Protein AF-A0A920F8M5-F1 (afdb_monomer_lite)

Sequence (301 aa):
MMQCHLSNVSYGPEMMAQCPEAMQGMDADMMAAMPPDAMSAMGPEMMAAMPPEAMQGMDADMMAAMPPDAMSAMGPEMMAMMPPEAMQGMDADMMAAMPPEMMSAMGPEMMAMMPPEAMQGMDADMMAAMPPEMMSAMGPEMMAMMPPEAMQGMDADMMAAMPPEMMSAMGPEMMAMMPPEAMQGMDADMMAAMPPEMMSAMGPEMMAMMPPEAMQGMDADMMAAMPPEAMQGMDADMMAMMPPEAMQGMDADMMAAMPPEAMQGMDADMMAAMPPGVAPPPGPEGMAPPADAGGWVIWTL

Radius of gyration: 27.33 Å; chains: 1; bounding box: 72×22×87 Å

Foldseek 3Di:
DPDPDPPDDDLDLVVLVPCLVVQLPAALVNLLPDDLLSQLSDALSSLLSHDLRNQLNAAQSNLLNHDLRNQLNDDLSNLLNHDLRNQLSAAQSNLLSHDLLNLLSDDLSNLLNHDLRNQLSAAQSNLLSHDLLNLLSDDLSNLLNHDLRNLLSAAQSNLLSHDLLNLLSDDLSNLLNHDLRNQLSAAQSNLLSHDLLNLLSAALSNLLNHDLRNLLSAAQSNLLSHDLRNLLSAALSNLLNHDLRNLLSDDQSNLVNHDLRNVNNDDLSNLVNHDQANAHQDHDPDDDRPPPNPRYDHDDD

Secondary structure (DSSP, 8-state):
-----TTSS---HHHHTT-HHHHTT--HHHHHTS-GGGGGG--HHHHHTS-GGGGGG--HHHHHTS-HHHHTT--HHHHHHS-GGGGGG--HHHHHHS-GGGGGG--HHHHHHS-GGGGGG--HHHHHHS-GGGGGG--HHHHHHS-GGGGGG--HHHHHHS-GGGGGG--HHHHHHS-GGGGGG--HHHHHHS-GGGGGG--HHHHHHS-GGGGGG--HHHHHHS-GGGGGG--HHHHHHS-GGGGGG--HHHHHHS-TTGGGG--HHHHHHSPTT------STT-PPPTT-TT------

Structure (mmCIF, N/CA/C/O backbone):
data_AF-A0A920F8M5-F1
#
_entry.id   AF-A0A920F8M5-F1
#
loop_
_atom_site.group_PDB
_atom_site.id
_atom_site.type_symbol
_atom_site.label_atom_id
_atom_site.label_alt_id
_atom_site.label_comp_id
_atom_site.label_asym_id
_atom_site.label_entity_id
_atom_site.label_seq_id
_atom_site.pdbx_PDB_ins_code
_atom_site.Cartn_x
_atom_site.Cartn_y
_atom_site.Cartn_z
_atom_site.occupancy
_atom_site.B_iso_or_equiv
_atom_site.auth_seq_id
_atom_site.auth_comp_id
_atom_site.auth_asym_id
_atom_site.auth_atom_id
_atom_site.pdbx_PDB_model_num
ATOM 1 N N . MET A 1 1 ? 37.104 5.366 -34.316 1.00 38.84 1 MET A N 1
ATOM 2 C CA . MET A 1 1 ? 35.764 5.900 -34.625 1.00 38.84 1 MET A CA 1
ATOM 3 C C . MET A 1 1 ? 35.158 4.999 -35.685 1.00 38.84 1 MET A C 1
ATOM 5 O O . MET A 1 1 ? 35.357 5.235 -36.871 1.00 38.84 1 MET A O 1
ATOM 9 N N . MET A 1 2 ? 34.562 3.887 -35.259 1.00 38.25 2 MET A N 1
ATOM 10 C CA . MET A 1 2 ? 33.811 3.004 -36.149 1.00 38.25 2 MET A CA 1
ATOM 11 C C . MET A 1 2 ? 32.463 3.702 -36.373 1.00 38.25 2 MET A C 1
ATOM 13 O O . MET A 1 2 ? 31.765 3.982 -35.407 1.00 38.25 2 MET A O 1
ATOM 17 N N . GLN A 1 3 ? 32.142 4.091 -37.606 1.00 42.84 3 GLN A N 1
ATOM 18 C CA . GLN A 1 3 ? 30.846 4.699 -37.919 1.00 42.84 3 GLN A CA 1
ATOM 19 C C . GLN A 1 3 ? 29.782 3.597 -37.933 1.00 42.84 3 GLN A C 1
ATOM 21 O O . GLN A 1 3 ? 29.738 2.792 -38.862 1.00 42.84 3 GLN A O 1
ATOM 26 N N . CYS A 1 4 ? 28.960 3.551 -36.884 1.00 49.72 4 CYS A N 1
ATOM 27 C CA . CYS A 1 4 ? 27.777 2.698 -36.788 1.00 49.72 4 CYS A CA 1
ATOM 28 C C . CYS A 1 4 ? 26.698 3.250 -37.746 1.00 49.72 4 CYS A C 1
ATOM 30 O O . CYS A 1 4 ? 25.966 4.177 -37.416 1.00 49.72 4 CYS A O 1
ATOM 32 N N . HIS A 1 5 ? 26.651 2.740 -38.982 1.00 46.94 5 HIS A N 1
ATOM 33 C CA . HIS A 1 5 ? 25.592 3.053 -39.948 1.00 46.94 5 HIS A CA 1
ATOM 34 C C . HIS A 1 5 ? 24.435 2.054 -39.782 1.00 46.94 5 HIS A C 1
ATOM 36 O O . HIS A 1 5 ? 24.553 0.899 -40.184 1.00 46.94 5 HIS A O 1
ATOM 42 N N . LEU A 1 6 ? 23.307 2.530 -39.246 1.00 53.03 6 LEU A N 1
ATOM 43 C CA . LEU A 1 6 ? 22.064 1.779 -38.976 1.00 53.03 6 LEU A CA 1
ATOM 44 C C . LEU A 1 6 ? 21.320 1.278 -40.232 1.00 53.03 6 LEU A C 1
ATOM 46 O O . LEU A 1 6 ? 20.277 0.648 -40.133 1.00 53.03 6 LEU A O 1
ATOM 50 N N . SER A 1 7 ? 21.813 1.562 -41.439 1.00 46.72 7 SER A N 1
ATOM 51 C CA . SER A 1 7 ? 20.973 1.496 -42.639 1.00 46.72 7 SER A CA 1
ATOM 52 C C . SER A 1 7 ? 20.915 0.145 -43.365 1.00 46.72 7 SER A C 1
ATOM 54 O O . SER A 1 7 ? 20.254 0.110 -44.402 1.00 46.72 7 SER A O 1
ATOM 56 N N . ASN A 1 8 ? 21.602 -0.942 -42.947 1.00 42.97 8 ASN A N 1
ATOM 57 C CA . ASN A 1 8 ? 21.526 -2.185 -43.753 1.00 42.97 8 ASN A CA 1
ATOM 58 C C . ASN A 1 8 ? 21.984 -3.558 -43.192 1.00 42.97 8 ASN A C 1
ATOM 60 O O . ASN A 1 8 ? 22.234 -4.447 -44.007 1.00 42.97 8 ASN A O 1
ATOM 64 N N . VAL A 1 9 ? 22.141 -3.811 -41.885 1.00 39.28 9 VAL A N 1
ATOM 65 C CA . VAL A 1 9 ? 22.600 -5.144 -41.411 1.00 39.28 9 VAL A CA 1
ATOM 66 C C . VAL A 1 9 ? 21.982 -5.516 -40.057 1.00 39.28 9 VAL A C 1
ATOM 68 O O . VAL A 1 9 ? 21.831 -4.663 -39.197 1.00 39.28 9 VAL A O 1
ATOM 71 N N . SER A 1 10 ? 21.635 -6.800 -39.916 1.00 47.06 10 SER A N 1
ATOM 72 C CA . SER A 1 10 ? 21.069 -7.507 -38.754 1.00 47.06 10 SER A CA 1
ATOM 73 C C . SER A 1 10 ? 21.287 -6.860 -37.377 1.00 47.06 10 SER A C 1
ATOM 75 O O . SER A 1 10 ? 22.424 -6.786 -36.906 1.00 47.06 10 SER A O 1
ATOM 77 N N . TYR A 1 11 ? 20.179 -6.529 -36.707 1.00 52.16 11 TYR A N 1
ATOM 78 C CA . TYR A 1 11 ? 20.072 -6.182 -35.284 1.00 52.16 11 TYR A CA 1
ATOM 79 C C . TYR A 1 11 ? 20.417 -7.387 -34.389 1.00 52.16 11 TYR A C 1
ATOM 81 O O . TYR A 1 11 ? 19.560 -7.975 -33.740 1.00 52.16 11 TYR A O 1
ATOM 89 N N . GLY A 1 12 ? 21.669 -7.838 -34.428 1.00 52.91 12 GLY A N 1
ATOM 90 C CA . GLY A 1 12 ? 22.158 -8.887 -33.539 1.00 52.91 12 GLY A CA 1
ATOM 91 C C . GLY A 1 12 ? 22.512 -8.327 -32.153 1.00 52.91 12 GLY A C 1
ATOM 92 O O . GLY A 1 12 ? 22.937 -7.170 -32.064 1.00 52.91 12 GLY A O 1
ATOM 93 N N . PRO A 1 13 ? 22.435 -9.150 -31.090 1.00 53.44 13 PRO A N 1
ATOM 94 C CA . PRO A 1 13 ? 22.753 -8.751 -29.713 1.00 53.44 13 PRO A CA 1
ATOM 95 C C . PRO A 1 13 ? 24.170 -8.170 -29.567 1.00 53.44 13 PRO A C 1
ATOM 97 O O . PRO A 1 13 ? 24.401 -7.258 -28.778 1.00 53.44 13 PRO A O 1
ATOM 100 N N . GLU A 1 14 ? 25.124 -8.639 -30.380 1.00 47.47 14 GLU A N 1
ATOM 101 C CA . GLU A 1 14 ? 26.516 -8.180 -30.333 1.00 47.47 14 GLU A CA 1
ATOM 102 C C . GLU A 1 14 ? 26.723 -6.748 -30.858 1.00 47.47 14 GLU A C 1
ATOM 104 O O . GLU A 1 14 ? 27.659 -6.092 -30.411 1.00 47.47 14 GLU A O 1
ATOM 109 N N . MET A 1 15 ? 25.891 -6.239 -31.781 1.00 55.16 15 MET A N 1
ATOM 110 C CA . MET A 1 15 ? 26.073 -4.882 -32.328 1.00 55.16 15 MET A CA 1
ATOM 111 C C . MET A 1 15 ? 25.415 -3.815 -31.443 1.00 55.16 15 MET A C 1
ATOM 113 O O . MET A 1 15 ? 25.994 -2.745 -31.259 1.00 55.16 15 MET A O 1
ATOM 117 N N . MET A 1 16 ? 24.253 -4.122 -30.853 1.00 55.91 16 MET A N 1
ATOM 118 C CA . MET A 1 16 ? 23.585 -3.236 -29.889 1.00 55.91 16 MET A CA 1
ATOM 119 C C . MET A 1 16 ? 24.455 -3.034 -28.640 1.00 55.91 16 MET A C 1
ATOM 121 O O . MET A 1 16 ? 24.675 -1.899 -28.228 1.00 55.91 16 MET A O 1
ATOM 125 N N . ALA A 1 17 ? 25.110 -4.096 -28.155 1.00 53.56 17 ALA A N 1
ATOM 126 C CA . ALA A 1 17 ? 26.068 -4.017 -27.049 1.00 53.56 17 ALA A CA 1
ATOM 127 C C . ALA A 1 17 ? 27.347 -3.205 -27.327 1.00 53.56 17 ALA A C 1
ATOM 129 O O . ALA A 1 17 ? 28.095 -2.917 -26.397 1.00 53.56 17 ALA A O 1
ATOM 130 N N . GLN A 1 18 ? 27.631 -2.838 -28.581 1.00 53.41 18 GLN A N 1
ATOM 131 C CA . GLN A 1 18 ? 28.900 -2.212 -28.974 1.00 53.41 18 GLN A CA 1
ATOM 132 C C . GLN A 1 18 ? 28.784 -0.736 -29.394 1.00 53.41 18 GLN A C 1
ATOM 134 O O . GLN A 1 18 ? 29.814 -0.134 -29.700 1.00 53.41 18 GLN A O 1
ATOM 139 N N . CYS A 1 19 ? 27.585 -0.135 -29.408 1.00 62.41 19 CYS A N 1
ATOM 140 C CA . CYS A 1 19 ? 27.388 1.247 -29.874 1.00 62.41 19 CYS A CA 1
ATOM 141 C C . CYS A 1 19 ? 26.367 2.037 -29.015 1.00 62.41 19 CYS A C 1
ATOM 143 O O . CYS A 1 19 ? 25.256 2.294 -29.479 1.00 62.41 19 CYS A O 1
ATOM 145 N N . PRO A 1 20 ? 26.732 2.513 -27.805 1.00 60.25 20 PRO A N 1
ATOM 146 C CA . PRO A 1 20 ? 25.891 3.435 -27.031 1.00 60.25 20 PRO A CA 1
ATOM 147 C C . PRO A 1 20 ? 25.612 4.750 -27.783 1.00 60.25 20 PRO A C 1
ATOM 149 O O . PRO A 1 20 ? 24.548 5.339 -27.617 1.00 60.25 20 PRO A O 1
ATOM 152 N N . GLU A 1 21 ? 26.500 5.191 -28.685 1.00 64.31 21 GLU A N 1
ATOM 153 C CA . GLU A 1 21 ? 26.223 6.352 -29.543 1.00 64.31 21 GLU A CA 1
ATOM 154 C C . GLU A 1 21 ? 25.155 6.083 -30.617 1.00 64.31 21 GLU A C 1
ATOM 156 O O . GLU A 1 21 ? 24.553 7.031 -31.116 1.00 64.31 21 GLU A O 1
ATOM 161 N N . ALA A 1 22 ? 24.899 4.820 -30.985 1.00 66.00 22 ALA A N 1
ATOM 162 C CA . ALA A 1 22 ? 23.808 4.490 -31.906 1.00 66.00 22 ALA A CA 1
ATOM 163 C C . ALA A 1 22 ? 22.436 4.610 -31.227 1.00 66.00 22 ALA A C 1
ATOM 165 O O . ALA A 1 22 ? 21.466 4.944 -31.903 1.00 66.00 22 ALA A O 1
ATOM 166 N N . MET A 1 23 ? 22.369 4.412 -29.905 1.00 75.12 23 MET A N 1
ATOM 167 C CA . MET A 1 23 ? 21.132 4.563 -29.131 1.00 75.12 23 MET A CA 1
ATOM 168 C C . MET A 1 23 ? 20.673 6.023 -29.069 1.00 75.12 23 MET A C 1
ATOM 170 O O . MET A 1 23 ? 19.481 6.283 -29.150 1.00 75.12 23 MET A O 1
ATOM 174 N N . GLN A 1 24 ? 21.604 6.984 -29.056 1.00 77.19 24 GLN A N 1
ATOM 175 C CA . GLN A 1 24 ? 21.292 8.422 -29.000 1.00 77.19 24 GLN A CA 1
ATOM 176 C C . GLN A 1 24 ? 20.529 8.952 -30.226 1.00 77.19 24 GLN A C 1
ATOM 178 O O . GLN A 1 24 ? 19.951 10.034 -30.166 1.00 77.19 24 GLN A O 1
ATOM 183 N N . GLY A 1 25 ? 20.579 8.237 -31.353 1.00 78.94 25 GLY A N 1
ATOM 184 C CA . GLY A 1 25 ? 19.882 8.599 -32.589 1.00 78.94 25 GLY A CA 1
ATOM 185 C C . GLY A 1 25 ? 18.608 7.799 -32.844 1.00 78.94 25 GLY A C 1
ATOM 186 O O . GLY A 1 25 ? 18.067 7.907 -33.941 1.00 78.94 25 GLY A O 1
ATOM 187 N N . MET A 1 26 ? 18.179 6.965 -31.892 1.00 85.44 26 MET A N 1
ATOM 188 C CA . MET A 1 26 ? 16.976 6.151 -32.029 1.00 85.44 26 MET A CA 1
ATOM 189 C C . MET A 1 26 ? 15.730 7.031 -31.922 1.00 85.44 26 MET A C 1
ATOM 191 O O . MET A 1 26 ? 15.646 7.885 -31.050 1.00 85.44 26 MET A O 1
ATOM 195 N N . ASP A 1 27 ? 14.764 6.831 -32.806 1.00 89.25 27 ASP A N 1
ATOM 196 C CA . ASP A 1 27 ? 13.460 7.491 -32.745 1.00 89.25 27 ASP A CA 1
ATOM 197 C C . ASP A 1 27 ? 12.336 6.451 -32.665 1.00 89.25 27 ASP A C 1
ATOM 199 O O . ASP A 1 27 ? 12.582 5.244 -32.749 1.00 89.25 27 ASP A O 1
ATOM 203 N N . ALA A 1 28 ? 11.104 6.925 -32.481 1.00 90.56 28 ALA A N 1
ATOM 204 C CA . ALA A 1 28 ? 9.928 6.078 -32.320 1.00 90.56 28 ALA A CA 1
ATOM 205 C C . ALA A 1 28 ? 9.699 5.127 -33.507 1.00 90.56 28 ALA A C 1
ATOM 207 O O . ALA A 1 28 ? 9.371 3.961 -33.301 1.00 90.56 28 ALA A O 1
ATOM 208 N N . ASP A 1 29 ? 9.916 5.581 -34.747 1.00 89.94 29 ASP A N 1
ATOM 209 C CA . ASP A 1 29 ? 9.728 4.740 -35.934 1.00 89.94 29 ASP A CA 1
ATOM 210 C C . ASP A 1 29 ? 10.809 3.651 -36.004 1.00 89.94 29 ASP A C 1
ATOM 212 O O . ASP A 1 29 ? 10.538 2.519 -36.411 1.00 89.94 29 ASP A O 1
ATOM 216 N N . MET A 1 30 ? 12.043 3.974 -35.595 1.00 86.38 30 MET A N 1
ATOM 217 C CA . MET A 1 30 ? 13.119 2.984 -35.502 1.00 86.38 30 MET A CA 1
ATOM 218 C C . MET A 1 30 ? 12.844 1.938 -34.425 1.00 86.38 30 MET A C 1
ATOM 220 O O . MET A 1 30 ? 13.096 0.759 -34.674 1.00 86.38 30 MET A O 1
ATOM 224 N N . MET A 1 31 ? 12.330 2.354 -33.264 1.00 89.62 31 MET A N 1
ATOM 225 C CA . MET A 1 31 ? 11.948 1.443 -32.187 1.00 89.62 31 MET A CA 1
ATOM 226 C C . MET A 1 31 ? 10.798 0.532 -32.622 1.00 89.62 31 MET A C 1
ATOM 228 O O . MET A 1 31 ? 10.952 -0.683 -32.565 1.00 89.62 31 MET A O 1
ATOM 232 N N . ALA A 1 32 ? 9.727 1.090 -33.189 1.00 89.62 32 ALA A N 1
ATOM 233 C CA . ALA A 1 32 ? 8.579 0.329 -33.689 1.00 89.62 32 ALA A CA 1
ATOM 234 C C . ALA A 1 32 ? 8.943 -0.672 -34.806 1.00 89.62 32 ALA A C 1
ATOM 236 O O . ALA A 1 32 ? 8.232 -1.648 -35.044 1.00 89.62 32 ALA A O 1
ATOM 237 N N . ALA A 1 33 ? 10.044 -0.435 -35.526 1.00 88.06 33 ALA A N 1
ATOM 238 C CA . ALA A 1 33 ? 10.541 -1.334 -36.564 1.00 88.06 33 ALA A CA 1
ATOM 239 C C . ALA A 1 33 ? 11.442 -2.468 -36.032 1.00 88.06 33 ALA A C 1
ATOM 241 O O . ALA A 1 33 ? 11.807 -3.359 -36.812 1.00 88.06 33 ALA A O 1
ATOM 242 N N . MET A 1 34 ? 11.838 -2.448 -34.753 1.00 86.12 34 MET A N 1
ATOM 243 C CA . MET A 1 34 ? 12.656 -3.508 -34.161 1.00 86.12 34 MET A CA 1
ATOM 244 C C . MET A 1 34 ? 11.833 -4.783 -33.923 1.00 86.12 34 MET A C 1
ATOM 246 O O . MET A 1 34 ? 10.662 -4.719 -33.568 1.00 86.12 34 MET A O 1
ATOM 250 N N . PRO A 1 35 ? 12.418 -5.978 -34.107 1.00 87.62 35 PRO A N 1
ATOM 251 C CA . PRO A 1 35 ? 11.772 -7.199 -33.647 1.00 87.62 35 PRO A CA 1
ATOM 252 C C . PRO A 1 35 ? 11.818 -7.265 -32.107 1.00 87.62 35 PRO A C 1
ATOM 254 O O . PRO A 1 35 ? 12.868 -6.947 -31.547 1.00 87.62 35 PRO A O 1
ATOM 257 N N . PRO A 1 36 ? 10.766 -7.753 -31.424 1.00 87.25 36 PRO A N 1
ATOM 258 C CA . PRO A 1 36 ? 10.750 -7.892 -29.963 1.00 87.25 36 PRO A CA 1
ATOM 259 C C . PRO A 1 36 ? 11.958 -8.644 -29.391 1.00 87.25 36 PRO A C 1
ATOM 261 O O . PRO A 1 36 ? 12.548 -8.212 -28.409 1.00 87.25 36 PRO A O 1
ATOM 264 N N . ASP A 1 37 ? 12.431 -9.694 -30.074 1.00 86.31 37 ASP A N 1
ATOM 265 C CA . ASP A 1 37 ? 13.628 -10.457 -29.678 1.00 86.31 37 ASP A CA 1
ATOM 266 C C . ASP A 1 37 ? 14.913 -9.605 -29.580 1.00 86.31 37 ASP A C 1
ATOM 268 O O . ASP A 1 37 ? 15.889 -10.015 -28.955 1.00 86.31 37 ASP A O 1
ATOM 272 N N . ALA A 1 38 ? 14.960 -8.425 -30.212 1.00 84.25 38 ALA A N 1
ATOM 273 C CA . ALA A 1 38 ? 16.083 -7.501 -30.065 1.00 84.25 38 ALA A CA 1
ATOM 274 C C . ALA A 1 38 ? 16.144 -6.889 -28.653 1.00 84.25 38 ALA A C 1
ATOM 276 O O . ALA A 1 38 ? 17.240 -6.589 -28.170 1.00 84.25 38 ALA A O 1
ATOM 277 N N . MET A 1 39 ? 14.996 -6.753 -27.981 1.00 87.69 39 MET A N 1
ATOM 278 C CA . MET A 1 39 ? 14.889 -6.159 -26.646 1.00 87.69 39 MET A CA 1
ATOM 279 C C . MET A 1 39 ? 15.566 -7.013 -25.579 1.00 87.69 39 MET A C 1
ATOM 281 O O . MET A 1 39 ? 16.164 -6.465 -24.658 1.00 87.69 39 MET A O 1
ATOM 285 N N . SER A 1 40 ? 15.615 -8.337 -25.758 1.00 86.50 40 SER A N 1
ATOM 286 C CA . SER A 1 40 ? 16.246 -9.250 -24.793 1.00 86.50 40 SER A CA 1
ATOM 287 C C . SER A 1 40 ? 17.757 -9.039 -24.647 1.00 86.50 40 SER A C 1
ATOM 289 O O . SER A 1 40 ? 18.388 -9.603 -23.754 1.00 86.50 40 SER A O 1
ATOM 291 N N . ALA A 1 41 ? 18.368 -8.290 -25.567 1.00 83.56 41 ALA A N 1
ATOM 292 C CA . ALA A 1 41 ? 19.784 -7.947 -25.556 1.00 83.56 41 ALA A CA 1
ATOM 293 C C . ALA A 1 41 ? 20.064 -6.531 -25.025 1.00 83.56 41 ALA A C 1
ATOM 295 O O . ALA A 1 41 ? 21.233 -6.144 -24.934 1.00 83.56 41 ALA A O 1
ATOM 296 N N . MET A 1 42 ? 19.026 -5.750 -24.708 1.00 83.50 42 MET A N 1
ATOM 297 C CA . MET A 1 42 ? 19.184 -4.398 -24.181 1.00 83.50 42 MET A CA 1
ATOM 298 C C . MET A 1 42 ? 19.599 -4.451 -22.716 1.00 83.50 42 MET A C 1
ATOM 300 O O . MET A 1 42 ? 18.874 -4.949 -21.871 1.00 83.50 42 MET A O 1
ATOM 304 N N . GLY A 1 43 ? 20.786 -3.932 -22.415 1.00 85.50 43 GLY A N 1
ATOM 305 C CA . GLY A 1 43 ? 21.250 -3.764 -21.039 1.00 85.50 43 GLY A CA 1
ATOM 306 C C . GLY A 1 43 ? 20.937 -2.367 -20.485 1.00 85.50 43 GLY A C 1
ATOM 307 O O . GLY A 1 43 ? 20.622 -1.458 -21.260 1.00 85.50 43 GLY A O 1
ATOM 308 N N . PRO A 1 44 ? 21.134 -2.151 -19.172 1.00 87.56 44 PRO A N 1
ATOM 309 C CA . PRO A 1 44 ? 20.871 -0.867 -18.520 1.00 87.56 44 PRO A CA 1
ATOM 310 C C . PRO A 1 44 ? 21.615 0.316 -19.165 1.00 87.56 44 PRO A C 1
ATOM 312 O O . PRO A 1 44 ? 21.060 1.397 -19.332 1.00 87.56 44 PRO A O 1
ATOM 315 N N . GLU A 1 45 ? 22.862 0.116 -19.606 1.00 86.25 45 GLU A N 1
ATOM 316 C CA . GLU A 1 45 ? 23.658 1.162 -20.273 1.00 86.25 45 GLU A CA 1
ATOM 317 C C . GLU A 1 45 ? 23.067 1.591 -21.627 1.00 86.25 45 GLU A C 1
ATOM 319 O O . GLU A 1 45 ? 23.187 2.753 -22.016 1.00 86.25 45 GLU A O 1
ATOM 324 N N . MET A 1 46 ? 22.429 0.664 -22.351 1.00 84.00 46 MET A N 1
ATOM 325 C CA . MET A 1 46 ? 21.765 0.958 -23.623 1.00 84.00 46 MET A CA 1
ATOM 326 C C . MET A 1 46 ? 20.445 1.687 -23.401 1.00 84.00 46 MET A C 1
ATOM 328 O O . MET A 1 46 ? 20.166 2.645 -24.119 1.00 84.00 46 MET A O 1
ATOM 332 N N . MET A 1 47 ? 19.678 1.261 -22.394 1.00 89.06 47 MET A N 1
ATOM 333 C CA . MET A 1 47 ? 18.437 1.918 -21.988 1.00 89.06 47 MET A CA 1
ATOM 334 C C . MET A 1 47 ? 18.709 3.369 -21.574 1.00 89.06 47 MET A C 1
ATOM 336 O O . MET A 1 47 ? 18.118 4.287 -22.129 1.00 89.06 47 MET A O 1
ATOM 340 N N . ALA A 1 48 ? 19.706 3.597 -20.713 1.00 86.81 48 ALA A N 1
ATOM 341 C CA . ALA A 1 48 ? 20.091 4.936 -20.261 1.00 86.81 48 ALA A CA 1
ATOM 342 C C . ALA A 1 48 ? 20.618 5.852 -21.384 1.00 86.81 48 ALA A C 1
ATOM 344 O O . ALA A 1 48 ? 20.580 7.076 -21.258 1.00 86.81 48 ALA A O 1
ATOM 345 N N . ALA A 1 49 ? 21.151 5.283 -22.471 1.00 86.62 49 ALA A N 1
ATOM 346 C CA . ALA A 1 49 ? 21.658 6.040 -23.617 1.00 86.62 49 ALA A CA 1
ATOM 347 C C . ALA A 1 49 ? 20.574 6.386 -24.657 1.00 86.62 49 ALA A C 1
ATOM 349 O O . ALA A 1 49 ? 20.863 7.120 -25.609 1.00 86.62 49 ALA A O 1
ATOM 350 N N . MET A 1 50 ? 19.362 5.848 -24.508 1.00 88.00 50 MET A N 1
ATOM 351 C CA . MET A 1 50 ? 18.256 6.035 -25.439 1.00 88.00 50 MET A CA 1
ATOM 352 C C . MET A 1 50 ? 17.536 7.374 -25.196 1.00 88.00 50 MET A C 1
ATOM 354 O O . MET A 1 50 ? 17.343 7.768 -24.045 1.00 88.00 50 MET A O 1
ATOM 358 N N . PRO A 1 51 ? 17.122 8.100 -26.248 1.00 90.44 51 PRO A N 1
ATOM 359 C CA . PRO A 1 51 ? 16.286 9.282 -26.083 1.00 90.44 51 PRO A CA 1
ATOM 360 C C . PRO A 1 51 ? 14.858 8.885 -25.657 1.00 90.44 51 PRO A C 1
ATOM 362 O O . PRO A 1 51 ? 14.316 7.918 -26.199 1.00 90.44 51 PRO A O 1
ATOM 365 N N . PRO A 1 52 ? 14.210 9.632 -24.742 1.00 91.69 52 PRO A N 1
ATOM 366 C CA . PRO A 1 52 ? 12.849 9.334 -24.288 1.00 91.69 52 PRO A CA 1
ATOM 367 C C . PRO A 1 52 ? 11.816 9.242 -25.416 1.00 91.69 52 PRO A C 1
ATOM 369 O O . PRO A 1 52 ? 10.871 8.466 -25.326 1.00 91.69 52 PRO A O 1
ATOM 372 N N . GLU A 1 53 ? 11.996 9.991 -26.506 1.00 92.19 53 GLU A N 1
ATOM 373 C CA . GLU A 1 53 ? 11.083 9.983 -27.651 1.00 92.19 53 GLU A CA 1
ATOM 374 C C . GLU A 1 53 ? 11.037 8.634 -28.380 1.00 92.19 53 GLU A C 1
ATOM 376 O O . GLU A 1 53 ? 10.035 8.339 -29.031 1.00 92.19 53 GLU A O 1
ATOM 381 N N . ALA A 1 54 ? 12.079 7.802 -28.269 1.00 91.19 54 ALA A N 1
ATOM 382 C CA . ALA A 1 54 ? 12.073 6.462 -28.850 1.00 91.19 54 ALA A CA 1
ATOM 383 C C . ALA A 1 54 ? 10.990 5.573 -28.222 1.00 91.19 54 ALA A C 1
ATOM 385 O O . ALA A 1 54 ? 10.386 4.772 -28.933 1.00 91.19 54 ALA A O 1
ATOM 386 N N . MET A 1 55 ? 10.676 5.784 -26.937 1.00 94.06 55 MET A N 1
ATOM 387 C CA . MET A 1 55 ? 9.706 4.985 -26.179 1.00 94.06 55 MET A CA 1
ATOM 388 C C . MET A 1 55 ? 8.299 5.009 -26.780 1.00 94.06 55 MET A C 1
ATOM 390 O O . MET A 1 55 ? 7.546 4.064 -26.577 1.00 94.06 55 MET A O 1
ATOM 394 N N . GLN A 1 56 ? 7.960 6.029 -27.578 1.00 94.62 56 GLN A N 1
ATOM 395 C CA . GLN A 1 56 ? 6.681 6.108 -28.296 1.00 94.62 56 GLN A CA 1
ATOM 396 C C . GLN A 1 56 ? 6.484 4.963 -29.303 1.00 94.62 56 GLN A C 1
ATOM 398 O O . GLN A 1 56 ? 5.355 4.697 -29.711 1.00 94.62 56 GLN A O 1
ATOM 403 N N . GLY A 1 57 ? 7.569 4.313 -29.734 1.00 93.12 57 GLY A N 1
ATOM 404 C CA . GLY A 1 57 ? 7.532 3.162 -30.632 1.00 93.12 57 GLY A CA 1
ATOM 405 C C . GLY A 1 57 ? 7.428 1.809 -29.931 1.00 93.12 57 GLY A C 1
ATOM 406 O O . GLY A 1 57 ? 7.437 0.794 -30.621 1.00 93.12 57 GLY A O 1
ATOM 407 N N . MET A 1 58 ? 7.388 1.777 -28.597 1.00 94.56 58 MET A N 1
ATOM 408 C CA . MET A 1 58 ? 7.401 0.535 -27.830 1.00 94.56 58 MET A CA 1
ATOM 409 C C . MET A 1 58 ? 6.014 -0.110 -27.782 1.00 94.56 58 MET A C 1
ATOM 411 O O . MET A 1 58 ? 5.010 0.569 -27.565 1.00 94.56 58 MET A O 1
ATOM 415 N N . ASP A 1 59 ? 5.965 -1.427 -27.961 1.00 94.88 59 ASP A N 1
ATOM 416 C CA . ASP A 1 59 ? 4.748 -2.230 -27.846 1.00 94.88 59 ASP A CA 1
ATOM 417 C C . ASP A 1 59 ? 4.851 -3.275 -26.720 1.00 94.88 59 ASP A C 1
ATOM 419 O O . ASP A 1 59 ? 5.870 -3.393 -26.033 1.00 94.88 59 ASP A O 1
ATOM 423 N N . ALA A 1 60 ? 3.765 -4.020 -26.509 1.00 96.00 60 ALA A N 1
ATOM 424 C CA . ALA A 1 60 ? 3.675 -5.021 -25.451 1.00 96.00 60 ALA A CA 1
ATOM 425 C C . ALA A 1 60 ? 4.662 -6.183 -25.638 1.00 96.00 60 ALA A C 1
ATOM 427 O O . ALA A 1 60 ? 5.223 -6.672 -24.661 1.00 96.00 60 ALA A O 1
ATOM 428 N N . ASP A 1 61 ? 4.911 -6.618 -26.877 1.00 95.50 61 ASP A N 1
ATOM 429 C CA . ASP A 1 61 ? 5.838 -7.722 -27.141 1.00 95.50 61 ASP A CA 1
ATOM 430 C C . ASP A 1 61 ? 7.286 -7.280 -26.869 1.00 95.50 61 ASP A C 1
ATOM 432 O O . ASP A 1 61 ? 8.085 -8.046 -26.325 1.00 95.50 61 ASP A O 1
ATOM 436 N N . MET A 1 62 ? 7.631 -6.032 -27.207 1.00 94.25 62 MET A N 1
ATOM 437 C CA . MET A 1 62 ? 8.919 -5.422 -26.871 1.00 94.25 62 MET A CA 1
ATOM 438 C C . MET A 1 62 ? 9.113 -5.279 -25.364 1.00 94.25 62 MET A C 1
ATOM 440 O O . MET A 1 62 ? 10.214 -5.546 -24.880 1.00 94.25 62 MET A O 1
ATOM 444 N N . MET A 1 63 ? 8.069 -4.875 -24.631 1.00 95.25 63 MET A N 1
ATOM 445 C CA . MET A 1 63 ? 8.109 -4.820 -23.170 1.00 95.25 63 MET A CA 1
ATOM 446 C C . MET A 1 63 ? 8.327 -6.208 -22.579 1.00 95.25 63 MET A C 1
ATOM 448 O O . MET A 1 63 ? 9.294 -6.388 -21.851 1.00 95.25 63 MET A O 1
ATOM 452 N N . ALA A 1 64 ? 7.539 -7.201 -22.993 1.00 95.19 64 ALA A N 1
ATOM 453 C CA . ALA A 1 64 ? 7.657 -8.583 -22.524 1.00 95.19 64 ALA A CA 1
ATOM 454 C C . ALA A 1 64 ? 9.032 -9.218 -22.812 1.00 95.19 64 ALA A C 1
ATOM 456 O O . ALA A 1 64 ? 9.460 -10.141 -22.121 1.00 95.19 64 ALA A O 1
ATOM 457 N N . ALA A 1 65 ? 9.729 -8.751 -23.850 1.00 93.44 65 ALA A N 1
ATOM 458 C CA . ALA A 1 65 ? 11.060 -9.225 -24.209 1.00 93.44 65 ALA A CA 1
ATOM 459 C C . ALA A 1 65 ? 12.206 -8.453 -23.525 1.00 93.44 65 ALA A C 1
ATOM 461 O O . ALA A 1 65 ? 13.363 -8.865 -23.652 1.00 93.44 65 ALA A O 1
ATOM 462 N N . MET A 1 66 ? 11.929 -7.345 -22.830 1.00 92.31 66 MET A N 1
ATOM 463 C CA . MET A 1 66 ? 12.941 -6.536 -22.149 1.00 92.31 66 MET A CA 1
ATOM 464 C C . MET A 1 66 ? 13.457 -7.248 -20.886 1.00 92.31 66 MET A C 1
ATOM 466 O O . MET A 1 66 ? 12.669 -7.780 -20.113 1.00 92.31 66 MET A O 1
ATOM 470 N N . PRO A 1 67 ? 14.773 -7.276 -20.618 1.00 92.25 67 PRO A N 1
ATOM 471 C CA . PRO A 1 67 ? 15.268 -7.835 -19.366 1.00 92.25 67 PRO A CA 1
ATOM 472 C C . PRO A 1 67 ? 14.973 -6.888 -18.185 1.00 92.25 67 PRO A C 1
ATOM 474 O O . PRO A 1 67 ? 15.157 -5.678 -18.332 1.00 92.25 67 PRO A O 1
ATOM 477 N N . PRO A 1 68 ? 14.634 -7.409 -16.989 1.00 92.44 68 PRO A N 1
ATOM 478 C CA . PRO A 1 68 ? 14.369 -6.587 -15.802 1.00 92.44 68 PRO A CA 1
ATOM 479 C C . PRO A 1 68 ? 15.498 -5.603 -15.456 1.00 92.44 68 PRO A C 1
ATOM 481 O O . PRO A 1 68 ? 15.241 -4.451 -15.129 1.00 92.44 68 PRO A O 1
ATOM 484 N N . ASP A 1 69 ? 16.764 -5.993 -15.637 1.00 90.94 69 ASP A N 1
ATOM 485 C CA . ASP A 1 69 ? 17.918 -5.108 -15.399 1.00 90.94 69 ASP A CA 1
ATOM 486 C C . ASP A 1 69 ? 17.924 -3.846 -16.291 1.00 90.94 69 ASP A C 1
ATOM 488 O O . ASP A 1 69 ? 18.573 -2.854 -15.960 1.00 90.94 69 ASP A O 1
ATOM 492 N N . ALA A 1 70 ? 17.247 -3.856 -17.445 1.00 90.69 70 ALA A N 1
ATOM 493 C CA . ALA A 1 70 ? 17.102 -2.657 -18.270 1.00 90.69 70 ALA A CA 1
ATOM 494 C C . ALA A 1 70 ? 16.071 -1.680 -17.684 1.00 90.69 70 ALA A C 1
ATOM 496 O O . ALA A 1 70 ? 16.287 -0.469 -17.766 1.00 90.69 70 ALA A O 1
ATOM 497 N N . MET A 1 71 ? 15.021 -2.192 -17.026 1.00 91.12 71 MET A N 1
ATOM 498 C CA . MET A 1 71 ? 13.991 -1.378 -16.366 1.00 91.12 71 MET A CA 1
ATOM 499 C C . MET A 1 71 ? 14.594 -0.480 -15.287 1.00 91.12 71 MET A C 1
ATOM 501 O O . MET A 1 71 ? 14.230 0.689 -15.187 1.00 91.12 71 MET A O 1
ATOM 505 N N . SER A 1 72 ? 15.600 -0.967 -14.552 1.00 90.06 72 SER A N 1
ATOM 506 C CA . SER A 1 72 ? 16.253 -0.187 -13.492 1.00 90.06 72 SER A CA 1
ATOM 507 C C . SER A 1 72 ? 17.003 1.053 -14.001 1.00 90.06 72 SER A C 1
ATOM 509 O O . SER A 1 72 ? 17.432 1.888 -13.208 1.00 90.06 72 SER A O 1
ATOM 511 N N . ALA A 1 73 ? 17.242 1.152 -15.313 1.00 90.38 73 ALA A N 1
ATOM 512 C CA . ALA A 1 73 ? 17.887 2.298 -15.951 1.00 90.38 73 ALA A CA 1
ATOM 513 C C . ALA A 1 73 ? 16.896 3.257 -16.631 1.00 90.38 73 ALA A C 1
ATOM 515 O O . ALA A 1 73 ? 17.330 4.253 -17.218 1.00 90.38 73 ALA A O 1
ATOM 516 N N . MET A 1 74 ? 15.593 2.975 -16.568 1.00 90.19 74 MET A N 1
ATOM 517 C CA . MET A 1 74 ? 14.570 3.852 -17.122 1.00 90.19 74 MET A CA 1
ATOM 518 C C . MET A 1 74 ? 14.329 5.068 -16.227 1.00 90.19 74 MET A C 1
ATOM 520 O O . MET A 1 74 ? 14.287 4.972 -15.003 1.00 90.19 74 MET A O 1
ATOM 524 N N . GLY A 1 75 ? 14.171 6.229 -16.863 1.00 89.81 75 GLY A N 1
ATOM 525 C CA . GLY A 1 75 ? 13.817 7.475 -16.186 1.00 89.81 75 GLY A CA 1
ATOM 526 C C . GLY A 1 75 ? 12.322 7.811 -16.294 1.00 89.81 75 GLY A C 1
ATOM 527 O O . GLY A 1 75 ? 11.641 7.306 -17.193 1.00 89.81 75 GLY A O 1
ATOM 528 N N . PRO A 1 76 ? 11.814 8.734 -15.457 1.00 91.00 76 PRO A N 1
ATOM 529 C CA . PRO A 1 76 ? 10.433 9.218 -15.525 1.00 91.00 76 PRO A CA 1
ATOM 530 C C . PRO A 1 76 ? 10.033 9.763 -16.906 1.00 91.00 76 PRO A C 1
ATOM 532 O O . PRO A 1 76 ? 8.912 9.536 -17.358 1.00 91.00 76 PRO A O 1
ATOM 535 N N . GLU A 1 77 ? 10.942 10.436 -17.625 1.00 91.50 77 GLU A N 1
ATOM 536 C CA . GLU A 1 77 ? 10.650 10.941 -18.973 1.00 91.50 77 GLU A CA 1
ATOM 537 C C . GLU A 1 77 ? 10.432 9.818 -19.995 1.00 91.50 77 GLU A C 1
ATOM 539 O O . GLU A 1 77 ? 9.636 9.983 -20.918 1.00 91.50 77 GLU A O 1
ATOM 544 N N . MET A 1 78 ? 11.119 8.680 -19.836 1.00 92.56 78 MET A N 1
ATOM 545 C CA . MET A 1 78 ? 10.917 7.505 -20.690 1.00 92.56 78 MET A CA 1
ATOM 546 C C . MET A 1 78 ? 9.555 6.869 -20.417 1.00 92.56 78 MET A C 1
ATOM 548 O O . MET A 1 78 ? 8.856 6.525 -21.368 1.00 92.56 78 MET A O 1
ATOM 552 N N . MET A 1 79 ? 9.154 6.772 -19.142 1.00 92.75 79 MET A N 1
ATOM 553 C CA . MET A 1 79 ? 7.830 6.263 -18.771 1.00 92.75 79 MET A CA 1
ATOM 554 C C . MET A 1 79 ? 6.720 7.121 -19.374 1.00 92.75 79 MET A C 1
ATOM 556 O O . MET A 1 79 ? 5.817 6.607 -20.023 1.00 92.75 79 MET A O 1
ATOM 560 N N . ALA A 1 80 ? 6.830 8.444 -19.230 1.00 91.75 80 ALA A N 1
ATOM 561 C CA . ALA A 1 80 ? 5.822 9.388 -19.704 1.00 91.75 80 ALA A CA 1
ATOM 562 C C . ALA A 1 80 ? 5.640 9.389 -21.235 1.00 91.75 80 ALA A C 1
ATOM 564 O O . ALA A 1 80 ? 4.594 9.807 -21.728 1.00 91.75 80 ALA A O 1
ATOM 565 N N . MET A 1 81 ? 6.656 8.959 -21.991 1.00 93.69 81 MET A N 1
ATOM 566 C CA . MET A 1 81 ? 6.607 8.864 -23.456 1.00 93.69 81 MET A CA 1
ATOM 567 C C . MET A 1 81 ? 6.130 7.499 -23.962 1.00 93.69 81 MET A C 1
ATOM 569 O O . MET A 1 81 ? 5.917 7.345 -25.165 1.00 93.69 81 MET A O 1
ATOM 573 N N . MET A 1 82 ? 5.975 6.515 -23.079 1.00 94.12 82 MET A N 1
ATOM 574 C CA . MET A 1 82 ? 5.582 5.167 -23.460 1.00 94.12 82 MET A CA 1
ATOM 575 C C . MET A 1 82 ? 4.075 5.075 -23.765 1.00 94.12 82 MET A C 1
ATOM 577 O O . MET A 1 82 ? 3.263 5.645 -23.032 1.00 94.12 82 MET A O 1
ATOM 581 N N . PRO A 1 83 ? 3.665 4.335 -24.810 1.00 94.75 83 PRO A N 1
ATOM 582 C CA . PRO A 1 83 ? 2.262 4.023 -25.047 1.00 94.75 83 PRO A CA 1
ATOM 583 C C . PRO A 1 83 ? 1.676 3.171 -23.906 1.00 94.75 83 PRO A C 1
ATOM 585 O O . PRO A 1 83 ? 2.317 2.200 -23.498 1.00 94.75 83 PRO A O 1
ATOM 588 N N . PRO A 1 84 ? 0.452 3.453 -23.421 1.00 94.44 84 PRO A N 1
ATOM 589 C CA . PRO A 1 84 ? -0.199 2.629 -22.399 1.00 94.44 84 PRO A CA 1
ATOM 590 C C . PRO A 1 84 ? -0.312 1.149 -22.781 1.00 94.44 84 PRO A C 1
ATOM 592 O O . PRO A 1 84 ? -0.244 0.282 -21.915 1.00 94.44 84 PRO A O 1
ATOM 595 N N . GLU A 1 85 ? -0.446 0.836 -24.071 1.00 95.12 85 GLU A N 1
ATOM 596 C CA . GLU A 1 85 ? -0.539 -0.536 -24.572 1.00 95.12 85 GLU A CA 1
ATOM 597 C C . GLU A 1 85 ? 0.729 -1.358 -24.319 1.00 95.12 85 GLU A C 1
ATOM 599 O O . GLU A 1 85 ? 0.631 -2.579 -24.203 1.00 95.12 85 GLU A O 1
ATOM 604 N N . ALA A 1 86 ? 1.899 -0.721 -24.197 1.00 95.44 86 ALA A N 1
ATOM 605 C CA . ALA A 1 86 ? 3.141 -1.424 -23.890 1.00 95.44 86 ALA A CA 1
ATOM 606 C C . ALA A 1 86 ? 3.078 -2.113 -22.518 1.00 95.44 86 ALA A C 1
ATOM 608 O O . ALA A 1 86 ? 3.607 -3.212 -22.371 1.00 95.44 86 ALA A O 1
ATOM 609 N N . MET A 1 87 ? 2.334 -1.538 -21.561 1.00 95.69 87 MET A N 1
ATOM 610 C CA . MET A 1 87 ? 2.183 -2.073 -20.202 1.00 95.69 87 MET A CA 1
ATOM 611 C C . MET A 1 87 ? 1.587 -3.482 -20.159 1.00 95.69 87 MET A C 1
ATOM 613 O O . MET A 1 87 ? 1.784 -4.183 -19.173 1.00 95.69 87 MET A O 1
ATOM 617 N N . GLN A 1 88 ? 0.915 -3.933 -21.225 1.00 96.06 88 GLN A N 1
ATOM 618 C CA . GLN A 1 88 ? 0.402 -5.305 -21.329 1.00 96.06 88 GLN A CA 1
ATOM 619 C C . GLN A 1 88 ? 1.515 -6.364 -21.323 1.00 96.06 88 GLN A C 1
ATOM 621 O O . GLN A 1 88 ? 1.242 -7.527 -21.033 1.00 96.06 88 GLN A O 1
ATOM 626 N N . GLY A 1 89 ? 2.750 -5.980 -21.662 1.00 95.50 89 GLY A N 1
ATOM 627 C CA . GLY A 1 89 ? 3.921 -6.854 -21.612 1.00 95.50 89 GLY A CA 1
ATOM 628 C C . GLY A 1 89 ? 4.639 -6.879 -20.264 1.00 95.50 89 GLY A C 1
ATOM 629 O O . GLY A 1 89 ? 5.629 -7.591 -20.138 1.00 95.50 89 GLY A O 1
ATOM 630 N N . MET A 1 90 ? 4.183 -6.095 -19.285 1.00 95.94 90 MET A N 1
ATOM 631 C CA . MET A 1 90 ? 4.830 -5.979 -17.983 1.00 95.94 90 MET A CA 1
ATOM 632 C C . MET A 1 90 ? 4.608 -7.240 -17.141 1.00 95.94 90 MET A C 1
ATOM 634 O O . MET A 1 90 ? 3.486 -7.738 -17.042 1.00 95.94 90 MET A O 1
ATOM 638 N N . ASP A 1 91 ? 5.661 -7.724 -16.485 1.00 95.62 91 ASP A N 1
ATOM 639 C CA . ASP A 1 91 ? 5.585 -8.819 -15.520 1.00 95.62 91 ASP A CA 1
ATOM 640 C C . ASP A 1 91 ? 6.089 -8.405 -14.126 1.00 95.62 91 ASP A C 1
ATOM 642 O O . ASP A 1 91 ? 6.486 -7.261 -13.889 1.00 95.62 91 ASP A O 1
ATOM 646 N N . ALA A 1 92 ? 6.029 -9.344 -13.180 1.00 96.69 92 ALA A N 1
ATOM 647 C CA . ALA A 1 92 ? 6.410 -9.104 -11.792 1.00 96.69 92 ALA A CA 1
ATOM 648 C C . ALA A 1 92 ? 7.906 -8.801 -11.621 1.00 96.69 92 ALA A C 1
ATOM 650 O O . ALA A 1 92 ? 8.268 -7.974 -10.787 1.00 96.69 92 ALA A O 1
ATOM 651 N N . ASP A 1 93 ? 8.781 -9.435 -12.406 1.00 95.94 93 ASP A N 1
ATOM 652 C CA . ASP A 1 93 ? 10.226 -9.215 -12.302 1.00 95.94 93 ASP A CA 1
ATOM 653 C C . ASP A 1 93 ? 10.593 -7.828 -12.850 1.00 95.94 93 ASP A C 1
ATOM 655 O O . ASP A 1 93 ? 11.430 -7.130 -12.275 1.00 95.94 93 ASP A O 1
ATOM 659 N N . MET A 1 94 ? 9.934 -7.391 -13.928 1.00 95.19 94 MET A N 1
ATOM 660 C CA . MET A 1 94 ? 10.069 -6.031 -14.451 1.00 95.19 94 MET A CA 1
ATOM 661 C C . MET A 1 94 ? 9.550 -4.990 -13.464 1.00 95.19 94 MET A C 1
ATOM 663 O O . MET A 1 94 ? 10.180 -3.944 -13.314 1.00 95.19 94 MET A O 1
ATOM 667 N N . MET A 1 95 ? 8.427 -5.266 -12.788 1.00 95.88 95 MET A N 1
ATOM 668 C CA . MET A 1 95 ? 7.876 -4.354 -11.785 1.00 95.88 95 MET A CA 1
ATOM 669 C C . MET A 1 95 ? 8.828 -4.235 -10.600 1.00 95.88 95 MET A C 1
ATOM 671 O O . MET A 1 95 ? 9.190 -3.122 -10.246 1.00 95.88 95 MET A O 1
ATOM 675 N N . ALA A 1 96 ? 9.351 -5.353 -10.094 1.00 95.94 96 ALA A N 1
ATOM 676 C CA . ALA A 1 96 ? 10.331 -5.365 -9.008 1.00 95.94 96 ALA A CA 1
ATOM 677 C C . ALA A 1 96 ? 11.655 -4.656 -9.357 1.00 95.94 96 ALA A C 1
ATOM 679 O O . ALA A 1 96 ? 12.366 -4.186 -8.470 1.00 95.94 96 ALA A O 1
ATOM 680 N N . ALA A 1 97 ? 12.020 -4.596 -10.641 1.00 94.81 97 ALA A N 1
ATOM 681 C CA . ALA A 1 97 ? 13.221 -3.907 -11.109 1.00 94.81 97 ALA A CA 1
ATOM 682 C C . ALA A 1 97 ? 12.994 -2.421 -11.448 1.00 94.81 97 ALA A C 1
ATOM 684 O O . ALA A 1 97 ? 13.962 -1.707 -11.736 1.00 94.81 97 ALA A O 1
ATOM 685 N N . MET A 1 98 ? 11.744 -1.949 -11.437 1.00 94.00 98 MET A N 1
ATOM 686 C CA . MET A 1 98 ? 11.392 -0.568 -11.752 1.00 94.00 98 MET A CA 1
ATOM 687 C C . MET A 1 98 ? 11.846 0.385 -10.629 1.00 94.00 98 MET A C 1
ATOM 689 O O . MET A 1 98 ? 11.621 0.111 -9.454 1.00 94.00 98 MET A O 1
ATOM 693 N N . PRO A 1 99 ? 12.461 1.537 -10.940 1.00 93.12 99 PRO A N 1
ATOM 694 C CA . PRO A 1 99 ? 12.731 2.551 -9.924 1.00 93.12 99 PRO A CA 1
ATOM 695 C C . PRO A 1 99 ? 11.417 3.138 -9.372 1.00 93.12 99 PRO A C 1
ATOM 697 O O . PRO A 1 99 ? 10.562 3.523 -10.177 1.00 93.12 99 PRO A O 1
ATOM 700 N N . PRO A 1 100 ? 11.247 3.290 -8.044 1.00 93.06 100 PRO A N 1
ATOM 701 C CA . PRO A 1 100 ? 10.022 3.839 -7.453 1.00 93.06 100 PRO A CA 1
ATOM 702 C C . PRO A 1 100 ? 9.610 5.199 -8.024 1.00 93.06 100 PRO A C 1
ATOM 704 O O . PRO A 1 100 ? 8.427 5.467 -8.217 1.00 93.06 100 PRO A O 1
ATOM 707 N N . GLU A 1 101 ? 10.570 6.056 -8.384 1.00 91.38 101 GLU A N 1
ATOM 708 C CA . GLU A 1 101 ? 10.295 7.379 -8.953 1.00 91.38 101 GLU A CA 1
ATOM 709 C C . GLU A 1 101 ? 9.510 7.312 -10.273 1.00 91.38 101 GLU A C 1
ATOM 711 O O . GLU A 1 101 ? 8.839 8.279 -10.645 1.00 91.38 101 GLU A O 1
ATOM 716 N N . MET A 1 102 ? 9.563 6.177 -10.975 1.00 91.88 102 MET A N 1
ATOM 717 C CA . MET A 1 102 ? 8.833 5.944 -12.217 1.00 91.88 102 MET A CA 1
ATOM 718 C C . MET A 1 102 ? 7.321 5.841 -11.994 1.00 91.88 102 MET A C 1
ATOM 720 O O . MET A 1 102 ? 6.564 6.277 -12.862 1.00 91.88 102 MET A O 1
ATOM 724 N N . MET A 1 103 ? 6.882 5.377 -10.817 1.00 92.31 103 MET A N 1
ATOM 725 C CA . MET A 1 103 ? 5.461 5.281 -10.456 1.00 92.31 103 MET A CA 1
ATOM 726 C C . MET A 1 103 ? 4.765 6.641 -10.540 1.00 92.31 103 MET A C 1
ATOM 728 O O . MET A 1 103 ? 3.645 6.741 -11.036 1.00 92.31 103 MET A O 1
ATOM 732 N N . SER A 1 104 ? 5.468 7.713 -10.163 1.00 90.31 104 SER A N 1
ATOM 733 C CA . SER A 1 104 ? 4.949 9.085 -10.237 1.00 90.31 104 SER A CA 1
ATOM 734 C C . SER A 1 104 ? 4.698 9.586 -11.667 1.00 90.31 104 SER A C 1
ATOM 736 O O . SER A 1 104 ? 3.935 10.531 -11.871 1.00 90.31 104 SER A O 1
ATOM 738 N N . ALA A 1 105 ? 5.340 8.965 -12.661 1.00 90.56 105 ALA A N 1
ATOM 739 C CA . ALA A 1 105 ? 5.183 9.288 -14.076 1.00 90.56 105 ALA A CA 1
ATOM 740 C C . ALA A 1 105 ? 4.145 8.405 -14.783 1.00 90.56 105 ALA A C 1
ATOM 742 O O . ALA A 1 105 ? 3.818 8.670 -15.943 1.00 90.56 105 ALA A O 1
ATOM 743 N N . MET A 1 106 ? 3.624 7.373 -14.113 1.00 90.88 106 MET A N 1
ATOM 744 C CA . MET A 1 106 ? 2.598 6.511 -14.678 1.00 90.88 106 MET A CA 1
ATOM 745 C C . MET A 1 106 ? 1.215 7.160 -14.583 1.00 90.88 106 MET A C 1
ATOM 747 O O . MET A 1 106 ? 0.812 7.691 -13.550 1.00 90.88 10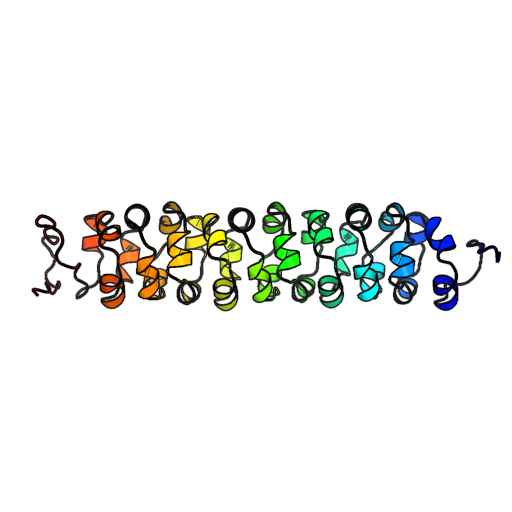6 MET A O 1
ATOM 751 N N . GLY A 1 107 ? 0.462 7.097 -15.680 1.00 89.81 107 GLY A N 1
ATOM 752 C CA . GLY A 1 107 ? -0.926 7.556 -15.719 1.00 89.81 107 GLY A CA 1
ATOM 753 C C . GLY A 1 107 ? -1.938 6.446 -15.390 1.00 89.81 107 GLY A C 1
ATOM 754 O O . GLY A 1 107 ? -1.617 5.263 -15.515 1.00 89.81 107 GLY A O 1
ATOM 755 N N . PRO A 1 108 ? -3.203 6.798 -15.082 1.00 90.00 108 PRO A N 1
ATOM 756 C CA . PRO A 1 108 ? -4.286 5.827 -14.875 1.00 90.00 108 PRO A CA 1
ATOM 757 C C . PRO A 1 108 ? -4.489 4.856 -16.051 1.00 90.00 108 PRO A C 1
ATOM 759 O O . PRO A 1 108 ? -4.810 3.689 -15.852 1.00 90.00 108 PRO A O 1
ATOM 762 N N . GLU A 1 109 ? -4.271 5.320 -17.286 1.00 91.12 109 GLU A N 1
ATOM 763 C CA . GLU A 1 109 ? -4.390 4.497 -18.499 1.00 91.12 109 GLU A CA 1
ATOM 764 C C . GLU A 1 109 ? -3.317 3.400 -18.567 1.00 91.12 109 GLU A C 1
ATOM 766 O O . GLU A 1 109 ? -3.611 2.286 -18.993 1.00 91.12 109 GLU A O 1
ATOM 771 N N . MET A 1 110 ? -2.092 3.694 -18.113 1.00 93.25 110 MET A N 1
ATOM 772 C CA . MET A 1 110 ? -1.007 2.709 -18.021 1.00 93.25 110 MET A CA 1
ATOM 773 C C . MET A 1 110 ? -1.317 1.662 -16.954 1.00 93.25 110 MET A C 1
ATOM 775 O O . MET A 1 110 ? -1.146 0.471 -17.206 1.00 93.25 110 MET A O 1
ATOM 779 N N . MET A 1 111 ? -1.831 2.095 -15.796 1.00 92.44 111 MET A N 1
ATOM 780 C CA . MET A 1 111 ? -2.236 1.179 -14.728 1.00 92.44 111 MET A CA 1
ATOM 781 C C . MET A 1 111 ? -3.333 0.221 -15.203 1.00 92.44 111 MET A C 1
ATOM 783 O O . MET A 1 111 ? -3.221 -0.985 -15.019 1.00 92.44 111 MET A O 1
ATOM 787 N N . ALA A 1 112 ? -4.350 0.738 -15.897 1.00 91.25 112 ALA A N 1
ATOM 788 C CA . ALA A 1 112 ? -5.463 -0.062 -16.406 1.00 91.25 112 ALA A CA 1
ATOM 789 C C . ALA A 1 112 ? -5.058 -1.094 -17.478 1.00 91.25 112 ALA A C 1
ATOM 791 O O . ALA A 1 112 ? -5.771 -2.077 -17.679 1.00 91.25 112 ALA A O 1
ATOM 792 N N . MET A 1 113 ? -3.945 -0.871 -18.187 1.00 94.00 113 MET A N 1
ATOM 793 C CA . MET A 1 113 ? -3.414 -1.796 -19.197 1.00 94.00 113 MET A CA 1
ATOM 794 C C . MET A 1 113 ? -2.455 -2.842 -18.620 1.00 94.00 113 MET A C 1
ATOM 796 O O . MET A 1 113 ? -2.095 -3.784 -19.327 1.00 94.00 113 MET A O 1
ATOM 800 N N . MET A 1 114 ? -2.037 -2.692 -17.363 1.00 94.62 114 MET A N 1
ATOM 801 C CA . MET A 1 114 ? -1.085 -3.594 -16.733 1.00 94.62 114 MET A CA 1
ATOM 802 C C . MET A 1 114 ? -1.727 -4.948 -16.375 1.00 94.62 114 MET A C 1
ATOM 804 O O . MET A 1 114 ? -2.846 -4.982 -15.853 1.00 94.62 114 MET A O 1
ATOM 808 N N . PRO A 1 115 ? -1.032 -6.077 -16.597 1.00 95.19 115 PRO A N 1
ATOM 809 C CA . PRO A 1 115 ? -1.467 -7.376 -16.103 1.00 95.19 115 PRO A CA 1
ATOM 810 C C . PRO A 1 115 ? -1.510 -7.405 -14.566 1.00 95.19 115 PRO A C 1
ATOM 812 O O . PRO A 1 115 ? -0.552 -6.959 -13.930 1.00 95.19 115 PRO A O 1
ATOM 815 N N . PRO A 1 116 ? -2.555 -7.974 -13.936 1.00 94.69 116 PRO A N 1
ATOM 816 C CA . PRO A 1 116 ? -2.615 -8.109 -12.480 1.00 94.69 116 PRO A CA 1
ATOM 817 C C . PRO A 1 116 ? -1.410 -8.841 -11.879 1.00 94.69 116 PRO A C 1
ATOM 819 O O . PRO A 1 116 ? -0.998 -8.540 -10.764 1.00 94.69 116 PRO A O 1
ATOM 822 N N . GLU A 1 117 ? -0.814 -9.784 -12.612 1.00 95.62 117 GLU A N 1
ATOM 823 C CA . GLU A 1 117 ? 0.359 -10.539 -12.175 1.00 95.62 117 GLU A CA 1
ATOM 824 C C . GLU A 1 117 ? 1.599 -9.660 -11.969 1.00 95.62 117 GLU A C 1
ATOM 826 O O . GLU A 1 117 ? 2.435 -10.005 -11.136 1.00 95.62 117 GLU A O 1
ATOM 831 N N . ALA A 1 118 ? 1.709 -8.524 -12.668 1.00 96.25 118 ALA A N 1
ATOM 832 C CA . ALA A 1 118 ? 2.823 -7.595 -12.487 1.00 96.25 118 ALA A CA 1
ATOM 833 C C . ALA A 1 118 ? 2.864 -7.027 -11.060 1.00 96.25 118 ALA A C 1
ATOM 835 O O . ALA A 1 118 ? 3.947 -6.838 -10.511 1.00 96.25 118 ALA A O 1
ATOM 836 N N . MET A 1 119 ? 1.700 -6.880 -10.412 1.00 95.94 119 MET A N 1
ATOM 837 C CA . MET A 1 119 ? 1.585 -6.356 -9.046 1.00 95.94 119 MET A CA 1
ATOM 838 C C . MET A 1 119 ? 2.336 -7.188 -8.005 1.00 95.94 119 MET A C 1
ATOM 840 O O . MET A 1 119 ? 2.638 -6.667 -6.937 1.00 95.94 119 MET A O 1
ATOM 844 N N . GLN A 1 120 ? 2.689 -8.445 -8.303 1.00 96.38 120 GLN A N 1
ATOM 845 C CA . GLN A 1 120 ? 3.517 -9.276 -7.419 1.00 96.38 120 GLN A CA 1
ATOM 846 C C . GLN A 1 120 ? 4.928 -8.706 -7.210 1.00 96.38 120 GLN A C 1
ATOM 848 O O . GLN A 1 120 ? 5.580 -9.055 -6.228 1.00 96.38 120 GLN A O 1
ATOM 853 N N . GLY A 1 121 ? 5.405 -7.857 -8.125 1.00 96.19 121 GLY A N 1
ATOM 854 C CA . GLY A 1 121 ? 6.686 -7.161 -8.010 1.00 96.19 121 GLY A CA 1
ATOM 855 C C . GLY A 1 121 ? 6.625 -5.845 -7.237 1.00 96.19 121 GLY A C 1
ATOM 856 O O . GLY A 1 121 ? 7.661 -5.215 -7.063 1.00 96.19 121 GLY A O 1
ATOM 857 N N . MET A 1 122 ? 5.437 -5.411 -6.811 1.00 96.56 122 MET A N 1
ATOM 858 C CA . MET A 1 122 ? 5.244 -4.129 -6.142 1.00 96.56 122 MET A CA 1
ATOM 859 C C . MET A 1 122 ? 5.835 -4.149 -4.728 1.00 96.56 122 MET A C 1
ATOM 861 O O . MET A 1 122 ? 5.592 -5.084 -3.961 1.00 96.56 122 MET A O 1
ATOM 865 N N . ASP A 1 123 ? 6.557 -3.095 -4.357 1.00 96.00 123 ASP A N 1
ATOM 866 C CA . ASP A 1 123 ? 7.080 -2.903 -3.005 1.00 96.00 123 ASP A CA 1
ATOM 867 C C . ASP A 1 123 ? 6.536 -1.630 -2.332 1.00 96.00 123 ASP A C 1
ATOM 869 O O . ASP A 1 123 ? 5.727 -0.885 -2.892 1.00 96.00 123 ASP A O 1
ATOM 873 N N . ALA A 1 124 ? 6.952 -1.408 -1.084 1.00 96.88 124 ALA A N 1
ATOM 874 C CA . ALA A 1 124 ? 6.494 -0.282 -0.278 1.00 96.88 124 ALA A CA 1
ATOM 875 C C . ALA A 1 124 ? 6.964 1.077 -0.817 1.00 96.88 124 ALA A C 1
ATOM 877 O O . ALA A 1 124 ? 6.229 2.058 -0.717 1.00 96.88 124 ALA A O 1
ATOM 878 N N . ASP A 1 125 ? 8.165 1.153 -1.396 1.00 96.44 125 ASP A N 1
ATOM 879 C CA . ASP A 1 125 ? 8.701 2.408 -1.924 1.00 96.44 125 ASP A CA 1
ATOM 880 C C . ASP A 1 125 ? 7.971 2.790 -3.222 1.00 96.44 125 ASP A C 1
ATOM 882 O O . ASP A 1 125 ? 7.634 3.958 -3.424 1.00 96.44 125 ASP A O 1
ATOM 886 N N . MET A 1 126 ? 7.658 1.808 -4.075 1.00 95.88 126 MET A N 1
ATOM 887 C CA . MET A 1 126 ? 6.814 1.998 -5.257 1.00 95.88 126 MET A CA 1
ATOM 888 C C . MET A 1 126 ? 5.402 2.432 -4.871 1.00 95.88 126 MET A C 1
ATOM 890 O O . MET A 1 126 ? 4.847 3.326 -5.509 1.00 95.88 126 MET A O 1
ATOM 894 N N . MET A 1 127 ? 4.826 1.827 -3.826 1.00 96.12 127 MET A N 1
ATOM 895 C CA . MET A 1 127 ? 3.494 2.191 -3.344 1.00 96.12 127 MET A CA 1
ATOM 896 C C . MET A 1 127 ? 3.494 3.630 -2.833 1.00 96.12 127 MET A C 1
ATOM 898 O O . MET A 1 127 ? 2.665 4.410 -3.278 1.00 96.12 127 MET A O 1
ATOM 902 N N . ALA A 1 128 ? 4.487 4.020 -2.032 1.00 96.06 128 ALA A N 1
ATOM 903 C CA . ALA A 1 128 ? 4.633 5.391 -1.539 1.00 96.06 128 ALA A CA 1
ATOM 904 C C . ALA A 1 128 ? 4.886 6.429 -2.651 1.00 96.06 128 ALA A C 1
ATOM 906 O O . ALA A 1 128 ? 4.590 7.612 -2.480 1.00 96.06 128 ALA A O 1
ATOM 907 N N . ALA A 1 129 ? 5.458 6.015 -3.784 1.00 95.00 129 ALA A N 1
ATOM 908 C CA . ALA A 1 129 ? 5.698 6.881 -4.936 1.00 95.00 129 ALA A CA 1
ATOM 909 C C . ALA A 1 129 ? 4.509 6.954 -5.915 1.00 95.00 129 ALA A C 1
ATOM 911 O O . ALA A 1 129 ? 4.538 7.765 -6.850 1.00 95.00 129 ALA A O 1
ATOM 912 N N . MET A 1 130 ? 3.481 6.121 -5.730 1.00 94.12 130 MET A N 1
ATOM 913 C CA . MET A 1 130 ? 2.297 6.080 -6.582 1.00 94.12 130 MET A CA 1
ATOM 914 C C . MET A 1 130 ? 1.409 7.315 -6.346 1.00 94.12 130 MET A C 1
ATOM 916 O O . MET A 1 130 ? 1.106 7.647 -5.204 1.00 94.12 130 MET A O 1
ATOM 920 N N . PRO A 1 131 ? 0.935 8.005 -7.396 1.00 92.69 131 PRO A N 1
ATOM 921 C CA . PRO A 1 131 ? -0.058 9.063 -7.233 1.00 92.69 131 PRO A CA 1
ATOM 922 C C . PRO A 1 131 ? -1.396 8.499 -6.716 1.00 92.69 131 PRO A C 1
ATOM 924 O O . PRO A 1 131 ? -1.866 7.502 -7.273 1.00 92.69 131 PRO A O 1
ATOM 927 N N . PRO A 1 132 ? -2.070 9.137 -5.738 1.00 92.50 132 PRO A N 1
ATOM 928 C CA . PRO A 1 132 ? -3.348 8.655 -5.205 1.00 92.50 132 PRO A CA 1
ATOM 929 C C . PRO A 1 132 ? -4.419 8.410 -6.272 1.00 92.50 132 PRO A C 1
ATOM 931 O O . PRO A 1 132 ? -5.195 7.462 -6.178 1.00 92.50 132 PRO A O 1
ATOM 934 N N . GLU A 1 133 ? -4.445 9.206 -7.343 1.00 90.12 133 GLU A N 1
ATOM 935 C CA . GLU A 1 133 ? -5.414 9.051 -8.430 1.00 90.12 133 GLU A CA 1
ATOM 936 C C . GLU A 1 133 ? -5.304 7.692 -9.141 1.00 90.12 133 GLU A C 1
ATOM 938 O O . GLU A 1 133 ? -6.285 7.226 -9.728 1.00 90.12 133 GLU A O 1
ATOM 943 N N . MET A 1 134 ? -4.140 7.038 -9.075 1.00 91.25 134 MET A N 1
ATOM 944 C CA . MET A 1 134 ? -3.924 5.711 -9.648 1.00 91.25 134 MET A CA 1
ATOM 945 C C . MET A 1 134 ? -4.694 4.620 -8.896 1.00 91.25 134 MET A C 1
ATOM 947 O O . MET A 1 134 ? -5.134 3.666 -9.538 1.00 91.25 134 MET A O 1
ATOM 951 N N . MET A 1 135 ? -4.965 4.793 -7.597 1.00 91.44 135 MET A N 1
ATOM 952 C CA . MET A 1 135 ? -5.747 3.833 -6.803 1.00 91.44 135 MET A CA 1
ATOM 953 C C . MET A 1 135 ? -7.141 3.605 -7.395 1.00 91.44 135 MET A C 1
ATOM 955 O O . MET A 1 135 ? -7.631 2.480 -7.430 1.00 91.44 135 MET A O 1
ATOM 959 N N . SER A 1 136 ? -7.746 4.652 -7.965 1.00 88.69 136 SER A N 1
ATOM 960 C CA . SER A 1 136 ? -9.054 4.564 -8.628 1.00 88.69 136 SER A CA 1
ATOM 961 C C . SER A 1 136 ? -9.048 3.745 -9.928 1.00 88.69 136 SER A C 1
ATOM 963 O O . SER A 1 136 ? -10.102 3.302 -10.386 1.00 88.69 136 SER A O 1
ATOM 965 N N . ALA A 1 137 ? -7.873 3.553 -10.534 1.00 89.19 137 ALA A N 1
ATOM 966 C CA . ALA A 1 137 ? -7.686 2.764 -11.749 1.00 89.19 137 ALA A CA 1
ATOM 967 C C . ALA A 1 137 ? -7.313 1.302 -11.462 1.00 89.19 137 ALA A C 1
ATOM 969 O O . ALA A 1 137 ? -7.312 0.487 -12.387 1.00 89.19 137 ALA A O 1
ATOM 970 N N . MET A 1 138 ? -7.005 0.962 -10.208 1.00 90.25 138 MET A N 1
ATOM 971 C CA . MET A 1 138 ? -6.673 -0.401 -9.821 1.00 90.25 138 MET A CA 1
ATOM 972 C C . MET A 1 138 ? -7.935 -1.253 -9.656 1.00 90.25 138 MET A C 1
ATOM 974 O O . MET A 1 138 ? -8.910 -0.854 -9.022 1.00 90.25 138 MET A O 1
ATOM 978 N N . GLY A 1 139 ? -7.910 -2.459 -10.225 1.00 89.12 139 GLY A N 1
ATOM 979 C CA . GLY A 1 139 ? -8.969 -3.451 -10.038 1.00 89.12 139 GLY A CA 1
ATOM 980 C C . GLY A 1 139 ? -8.764 -4.312 -8.782 1.00 89.12 139 GLY A C 1
ATOM 981 O O . GLY A 1 139 ? -7.641 -4.414 -8.279 1.00 89.12 139 GLY A O 1
ATOM 982 N N . PRO A 1 140 ? -9.810 -5.006 -8.296 1.00 89.94 140 PRO A N 1
ATOM 983 C CA . PRO A 1 140 ? -9.690 -5.924 -7.162 1.00 89.94 140 PRO A CA 1
ATOM 984 C C . PRO A 1 140 ? -8.707 -7.075 -7.436 1.00 89.94 140 PRO A C 1
ATOM 986 O O . PRO A 1 140 ? -8.027 -7.532 -6.520 1.00 89.94 140 PRO A O 1
ATOM 989 N N . GLU A 1 141 ? -8.560 -7.518 -8.690 1.00 91.19 141 GLU A N 1
ATOM 990 C CA . GLU A 1 141 ? -7.570 -8.533 -9.068 1.00 91.19 141 GLU A CA 1
ATOM 991 C C . GLU A 1 141 ? -6.125 -8.044 -8.897 1.00 91.19 141 GLU A C 1
ATOM 993 O O . GLU A 1 141 ? -5.266 -8.829 -8.501 1.00 91.19 141 GLU A O 1
ATOM 998 N N . MET A 1 142 ? -5.856 -6.761 -9.165 1.00 93.31 142 MET A N 1
ATOM 999 C CA . MET A 1 142 ? -4.537 -6.156 -8.940 1.00 93.31 142 MET A CA 1
ATOM 1000 C C . MET A 1 142 ? -4.230 -6.075 -7.447 1.00 93.31 142 MET A C 1
ATOM 1002 O O . MET A 1 142 ? -3.129 -6.431 -7.033 1.00 93.31 142 MET A O 1
ATOM 1006 N N . MET A 1 143 ? -5.216 -5.675 -6.636 1.00 92.38 143 MET A N 1
ATOM 1007 C CA . MET A 1 143 ? -5.061 -5.627 -5.182 1.00 92.38 143 MET A CA 1
ATOM 1008 C C . MET A 1 143 ? -4.755 -7.013 -4.609 1.00 92.38 143 MET A C 1
ATOM 1010 O O . MET A 1 143 ? -3.820 -7.166 -3.832 1.00 92.38 143 MET A O 1
ATOM 1014 N N . ALA A 1 144 ? -5.483 -8.040 -5.053 1.00 91.44 144 ALA A N 1
ATOM 1015 C CA . ALA A 1 144 ? -5.296 -9.413 -4.587 1.00 91.44 144 ALA A CA 1
ATOM 1016 C C . ALA A 1 144 ? -3.927 -10.020 -4.957 1.00 91.44 144 ALA A C 1
ATOM 1018 O O . ALA A 1 144 ? -3.486 -10.966 -4.305 1.00 91.44 144 ALA A O 1
ATOM 1019 N N . MET A 1 145 ? -3.268 -9.513 -6.006 1.00 94.31 145 MET A N 1
ATOM 1020 C CA . MET A 1 145 ? -1.933 -9.956 -6.432 1.00 94.31 145 MET A CA 1
ATOM 1021 C C . MET A 1 145 ? -0.792 -9.192 -5.752 1.00 94.31 145 MET A C 1
ATOM 1023 O O . MET A 1 145 ? 0.363 -9.602 -5.878 1.00 94.31 145 MET A O 1
ATOM 1027 N N . MET A 1 146 ? -1.091 -8.105 -5.040 1.00 94.94 146 MET A N 1
ATOM 1028 C CA . MET A 1 146 ? -0.081 -7.277 -4.396 1.00 94.94 146 MET A CA 1
ATOM 1029 C C . MET A 1 146 ? 0.521 -7.967 -3.158 1.00 94.94 146 MET A C 1
ATOM 1031 O O . MET A 1 146 ? -0.216 -8.546 -2.353 1.00 94.94 146 MET A O 1
ATOM 1035 N N . PRO A 1 147 ? 1.846 -7.884 -2.949 1.00 95.56 147 PRO A N 1
ATOM 1036 C CA . PRO A 1 147 ? 2.470 -8.322 -1.710 1.00 95.56 147 PRO A CA 1
ATOM 1037 C C . PRO A 1 147 ? 1.958 -7.509 -0.511 1.00 95.56 147 PRO A C 1
ATOM 1039 O O . PRO A 1 147 ? 1.889 -6.281 -0.600 1.00 95.56 147 PRO A O 1
ATOM 1042 N N . PRO A 1 148 ? 1.657 -8.137 0.641 1.00 94.69 148 PRO A N 1
ATOM 1043 C CA . PRO A 1 148 ? 1.260 -7.413 1.848 1.00 94.69 148 PRO A CA 1
ATOM 1044 C C . PRO A 1 148 ? 2.268 -6.343 2.279 1.00 94.69 148 PRO A C 1
ATOM 1046 O O . PRO A 1 148 ? 1.879 -5.314 2.820 1.00 94.69 148 PRO A O 1
ATOM 1049 N N . GLU A 1 149 ? 3.561 -6.554 2.027 1.00 95.62 149 GLU A N 1
ATOM 1050 C CA . GLU A 1 149 ? 4.626 -5.609 2.357 1.00 95.62 149 GLU A CA 1
ATOM 1051 C C . GLU A 1 149 ? 4.502 -4.275 1.608 1.00 95.62 149 GLU A C 1
ATOM 1053 O O . GLU A 1 149 ? 4.916 -3.253 2.153 1.00 95.62 149 GLU A O 1
ATOM 1058 N N . ALA A 1 150 ? 3.902 -4.255 0.411 1.00 96.44 150 ALA A N 1
ATOM 1059 C CA . ALA A 1 150 ? 3.688 -3.021 -0.345 1.00 96.44 150 ALA A CA 1
ATOM 1060 C C . ALA A 1 150 ? 2.775 -2.038 0.407 1.00 96.44 150 ALA A C 1
ATOM 1062 O O . ALA A 1 150 ? 2.979 -0.828 0.333 1.00 96.44 150 ALA A O 1
ATOM 1063 N N . MET A 1 151 ? 1.856 -2.552 1.234 1.00 95.94 151 MET A N 1
ATOM 1064 C CA . MET A 1 151 ? 0.937 -1.738 2.036 1.00 95.94 151 MET A CA 1
ATOM 1065 C C . MET A 1 151 ? 1.646 -0.803 3.019 1.00 95.94 151 MET A C 1
ATOM 1067 O O . MET A 1 151 ? 1.035 0.163 3.461 1.00 95.94 151 MET A O 1
ATOM 1071 N N . GLN A 1 152 ? 2.926 -1.036 3.339 1.00 96.69 152 GLN A N 1
ATOM 1072 C CA . GLN A 1 152 ? 3.720 -0.126 4.174 1.00 96.69 152 GLN A CA 1
ATOM 1073 C C . GLN A 1 152 ? 3.909 1.259 3.535 1.00 96.69 152 GLN A C 1
ATOM 1075 O O . GLN A 1 152 ? 4.175 2.220 4.253 1.00 96.69 152 GLN A O 1
ATOM 1080 N N . GLY A 1 153 ? 3.786 1.362 2.208 1.00 96.31 153 GLY A N 1
ATOM 1081 C CA . GLY A 1 153 ? 3.841 2.627 1.477 1.00 96.31 153 GLY A CA 1
ATOM 1082 C C . GLY A 1 153 ? 2.505 3.362 1.379 1.00 96.31 153 GLY A C 1
ATOM 1083 O O . GLY A 1 153 ? 2.469 4.458 0.832 1.00 96.31 153 GLY A O 1
ATOM 1084 N N . MET A 1 154 ? 1.414 2.765 1.866 1.00 96.44 154 MET A N 1
ATOM 1085 C CA . MET A 1 154 ? 0.070 3.327 1.755 1.00 96.44 154 MET A CA 1
ATOM 1086 C C . MET A 1 154 ? -0.081 4.559 2.654 1.00 96.44 154 MET A C 1
ATOM 1088 O O . MET A 1 154 ? 0.275 4.518 3.834 1.00 96.44 154 MET A O 1
ATOM 1092 N N . ASP A 1 155 ? -0.667 5.630 2.125 1.00 96.19 155 ASP A N 1
ATOM 1093 C CA . ASP A 1 155 ? -0.997 6.833 2.889 1.00 96.19 155 ASP A CA 1
ATOM 1094 C C . ASP A 1 155 ? -2.507 7.134 2.904 1.00 96.19 155 ASP A C 1
ATOM 1096 O O . ASP A 1 155 ? -3.330 6.401 2.348 1.00 96.19 155 ASP A O 1
ATOM 1100 N N . ALA A 1 156 ? -2.878 8.209 3.603 1.00 96.75 156 ALA A N 1
ATOM 1101 C CA . ALA A 1 156 ? -4.269 8.613 3.769 1.00 96.75 156 ALA A CA 1
ATOM 1102 C C . ALA A 1 156 ? -4.922 9.077 2.458 1.00 96.75 156 ALA A C 1
ATOM 1104 O O . ALA A 1 156 ? -6.108 8.827 2.247 1.00 96.75 156 ALA A O 1
ATOM 1105 N N . ASP A 1 157 ? -4.171 9.733 1.571 1.00 96.19 157 ASP A N 1
ATOM 1106 C CA . ASP A 1 157 ? -4.709 10.224 0.302 1.00 96.19 157 ASP A CA 1
ATOM 1107 C C . ASP A 1 157 ? -4.957 9.049 -0.657 1.00 96.19 157 ASP A C 1
ATOM 1109 O O . ASP A 1 157 ? -5.990 9.003 -1.329 1.00 96.19 157 ASP A O 1
ATOM 1113 N N . MET A 1 158 ? -4.060 8.056 -0.674 1.00 95.81 158 MET A N 1
ATOM 1114 C CA . MET A 1 158 ? -4.247 6.799 -1.403 1.00 95.81 158 MET A CA 1
ATOM 1115 C C . MET A 1 158 ? -5.448 6.021 -0.874 1.00 95.81 158 MET A C 1
ATOM 1117 O O . MET A 1 158 ? -6.228 5.496 -1.670 1.00 95.81 158 MET A O 1
ATOM 1121 N N . MET A 1 159 ? -5.628 5.965 0.451 1.00 95.81 159 MET A N 1
ATOM 1122 C CA . MET A 1 159 ? -6.781 5.291 1.046 1.00 95.81 159 MET A CA 1
ATOM 1123 C C . MET A 1 159 ? -8.077 6.000 0.658 1.00 95.81 159 MET A C 1
ATOM 1125 O O . MET A 1 159 ? -8.987 5.340 0.175 1.00 95.81 159 MET A O 1
ATOM 1129 N N . ALA A 1 160 ? -8.123 7.331 0.740 1.00 95.56 160 ALA A N 1
ATOM 1130 C CA . ALA A 1 160 ? -9.284 8.121 0.332 1.00 95.56 160 ALA A CA 1
ATOM 1131 C C . ALA A 1 160 ? -9.612 8.005 -1.171 1.00 95.56 160 ALA A C 1
ATOM 1133 O O . ALA A 1 160 ? -10.760 8.191 -1.577 1.00 95.56 160 ALA A O 1
ATOM 1134 N N . ALA A 1 161 ? -8.613 7.725 -2.012 1.00 94.44 161 ALA A N 1
ATOM 1135 C CA . ALA A 1 161 ? -8.786 7.535 -3.451 1.00 94.44 161 ALA A CA 1
ATOM 1136 C C . ALA A 1 161 ? -9.151 6.091 -3.850 1.00 94.44 161 ALA A C 1
ATOM 1138 O O . ALA A 1 161 ? -9.475 5.845 -5.019 1.00 94.44 161 ALA A O 1
ATOM 1139 N N . MET A 1 162 ? -9.099 5.139 -2.914 1.00 93.75 162 MET A N 1
ATOM 1140 C CA . MET A 1 162 ? -9.407 3.734 -3.162 1.00 93.75 162 MET A CA 1
ATOM 1141 C C . MET A 1 162 ? -10.924 3.524 -3.342 1.00 93.75 162 MET A C 1
ATOM 1143 O O . MET A 1 162 ? -11.721 4.019 -2.548 1.00 93.75 162 MET A O 1
ATOM 1147 N N . PRO A 1 163 ? -11.376 2.764 -4.352 1.00 92.62 163 PRO A N 1
ATOM 1148 C CA . PRO A 1 163 ? -12.779 2.368 -4.439 1.00 92.62 163 PRO A CA 1
ATOM 1149 C C . PRO A 1 163 ? -13.170 1.444 -3.268 1.00 92.62 163 PRO A C 1
ATOM 1151 O O . PRO A 1 163 ? -12.433 0.490 -3.001 1.00 92.62 163 PRO A O 1
ATOM 1154 N N . PRO A 1 164 ? -14.331 1.635 -2.607 1.00 92.31 164 PRO A N 1
ATOM 1155 C CA . PRO A 1 164 ? -14.760 0.790 -1.488 1.00 92.31 164 PRO A CA 1
ATOM 1156 C C . PRO A 1 164 ? -14.770 -0.708 -1.807 1.00 92.31 164 PRO A C 1
ATOM 1158 O O . PRO A 1 164 ? -14.446 -1.534 -0.959 1.00 92.31 164 PRO A O 1
ATOM 1161 N N . GLU A 1 165 ? -15.076 -1.090 -3.050 1.00 90.19 165 GLU A N 1
ATOM 1162 C CA . GLU A 1 165 ? -15.099 -2.490 -3.474 1.00 90.19 165 GLU A CA 1
ATOM 1163 C C . GLU A 1 165 ? -13.731 -3.180 -3.343 1.00 90.19 165 GLU A C 1
ATOM 1165 O O . GLU A 1 165 ? -13.678 -4.402 -3.175 1.00 90.19 165 GLU A O 1
ATOM 1170 N N . MET A 1 166 ? -12.631 -2.420 -3.377 1.00 91.25 166 MET A N 1
ATOM 1171 C CA . MET A 1 166 ? -11.276 -2.946 -3.213 1.00 91.25 166 MET A CA 1
ATOM 1172 C C . MET A 1 166 ? -11.016 -3.453 -1.789 1.00 91.25 166 MET A C 1
ATOM 1174 O O . MET A 1 166 ? -10.253 -4.405 -1.631 1.00 91.25 166 MET A O 1
ATOM 1178 N N . MET A 1 167 ? -11.719 -2.930 -0.776 1.00 91.38 167 MET A N 1
ATOM 1179 C CA . MET A 1 167 ? -11.609 -3.406 0.610 1.00 91.38 167 MET A CA 1
ATOM 1180 C C . MET A 1 167 ? -11.929 -4.898 0.732 1.00 91.38 167 MET A C 1
ATOM 1182 O O . MET A 1 167 ? -11.289 -5.617 1.494 1.00 91.38 167 MET A O 1
ATOM 1186 N N . SER A 1 168 ? -12.862 -5.397 -0.085 1.00 89.25 168 SER A N 1
ATOM 1187 C CA . SER A 1 168 ? -13.225 -6.819 -0.115 1.00 89.25 168 SER A CA 1
ATOM 1188 C C . SER A 1 168 ? -12.135 -7.733 -0.693 1.00 89.25 168 SER A C 1
ATOM 1190 O O . SER A 1 168 ? -12.163 -8.944 -0.468 1.00 89.25 168 SER A O 1
ATOM 1192 N N . ALA A 1 169 ? -11.181 -7.166 -1.438 1.00 89.31 169 ALA A N 1
ATOM 1193 C CA . ALA A 1 169 ? -10.040 -7.880 -2.004 1.00 89.31 169 ALA A CA 1
ATOM 1194 C C . ALA A 1 169 ? -8.815 -7.879 -1.071 1.00 89.31 169 ALA A C 1
ATOM 1196 O O . ALA A 1 169 ? -7.848 -8.591 -1.346 1.00 89.31 169 ALA A O 1
ATOM 1197 N N . MET A 1 170 ? -8.847 -7.108 0.022 1.00 89.94 170 MET A N 1
ATOM 1198 C CA . MET A 1 170 ? -7.752 -7.030 0.984 1.00 89.94 170 MET A CA 1
ATOM 1199 C C . MET A 1 170 ? -7.825 -8.158 2.018 1.00 89.94 170 MET A C 1
ATOM 1201 O O . MET A 1 170 ? -8.886 -8.492 2.542 1.00 89.94 170 MET A O 1
ATOM 1205 N N . GLY A 1 171 ? -6.666 -8.744 2.325 1.00 88.12 171 GLY A N 1
ATOM 1206 C CA . GLY A 1 171 ? -6.521 -9.738 3.390 1.00 88.12 171 GLY A CA 1
ATOM 1207 C C . GLY A 1 171 ? -6.117 -9.125 4.739 1.00 88.12 171 GLY A C 1
ATOM 1208 O O . GLY A 1 171 ? -5.611 -7.999 4.785 1.00 88.12 171 GLY A O 1
ATOM 1209 N N . PRO A 1 172 ? -6.253 -9.872 5.851 1.00 88.50 172 PRO A N 1
ATOM 1210 C CA . PRO A 1 172 ? -5.813 -9.414 7.171 1.00 88.50 172 PRO A CA 1
ATOM 1211 C C . PRO A 1 172 ? -4.300 -9.140 7.229 1.00 88.50 172 PRO A C 1
ATOM 1213 O O . PRO A 1 172 ? -3.865 -8.257 7.966 1.00 88.50 172 PRO A O 1
ATOM 1216 N N . GLU A 1 173 ? -3.484 -9.832 6.427 1.00 91.38 173 GLU A N 1
ATOM 1217 C CA . GLU A 1 173 ? -2.045 -9.566 6.326 1.00 91.38 173 GLU A CA 1
ATOM 1218 C C . GLU A 1 173 ? -1.741 -8.188 5.723 1.00 91.38 173 GLU A C 1
ATOM 1220 O O . GLU A 1 173 ? -0.807 -7.526 6.171 1.00 91.38 173 GLU A O 1
ATOM 1225 N N . MET A 1 174 ? -2.536 -7.737 4.744 1.00 93.19 174 MET A N 1
ATOM 1226 C CA . MET A 1 174 ? -2.405 -6.398 4.157 1.00 93.19 174 MET A CA 1
ATOM 1227 C C . MET A 1 174 ? -2.770 -5.320 5.178 1.00 93.19 174 MET A C 1
ATOM 1229 O O . MET A 1 174 ? -2.048 -4.334 5.307 1.00 93.19 174 MET A O 1
ATOM 1233 N N . MET A 1 175 ? -3.841 -5.535 5.952 1.00 92.00 175 MET A N 1
ATOM 1234 C CA . MET A 1 175 ? -4.226 -4.623 7.034 1.00 92.00 175 MET A CA 1
ATOM 1235 C C . MET A 1 175 ? -3.116 -4.498 8.080 1.00 92.00 175 MET A C 1
ATOM 1237 O O . MET A 1 175 ? -2.760 -3.396 8.480 1.00 92.00 175 MET A O 1
ATOM 1241 N N . ALA A 1 176 ? -2.521 -5.622 8.486 1.00 92.00 176 ALA A N 1
ATOM 1242 C CA . ALA A 1 176 ? -1.467 -5.643 9.497 1.00 92.00 176 ALA A CA 1
ATOM 1243 C C . ALA A 1 176 ? -0.178 -4.914 9.066 1.00 92.00 176 ALA A C 1
ATOM 1245 O O . ALA A 1 176 ? 0.591 -4.485 9.926 1.00 92.00 176 ALA A O 1
ATOM 1246 N N . MET A 1 177 ? 0.075 -4.798 7.758 1.00 95.00 177 MET A N 1
ATOM 1247 C CA . MET A 1 177 ? 1.239 -4.094 7.204 1.00 95.00 177 MET A CA 1
ATOM 1248 C C . MET A 1 177 ? 0.982 -2.608 6.933 1.00 95.00 177 MET A C 1
ATOM 1250 O O . MET A 1 177 ? 1.930 -1.872 6.665 1.00 95.00 177 MET A O 1
ATOM 1254 N N . MET A 1 178 ? -0.271 -2.161 7.001 1.00 95.19 178 MET A N 1
ATOM 1255 C CA . MET A 1 178 ? -0.636 -0.786 6.692 1.00 95.19 178 MET A CA 1
ATOM 1256 C C . MET A 1 178 ? -0.206 0.187 7.806 1.00 95.19 178 MET A C 1
ATOM 1258 O O . MET A 1 178 ? -0.389 -0.110 8.991 1.00 95.19 178 MET A O 1
ATOM 1262 N N . PRO A 1 179 ? 0.317 1.377 7.462 1.00 95.88 179 PRO A N 1
ATOM 1263 C CA . PRO A 1 179 ? 0.566 2.435 8.430 1.00 95.88 179 PRO A CA 1
ATOM 1264 C C . PRO A 1 179 ? -0.738 2.911 9.088 1.00 95.88 179 PRO A C 1
ATOM 1266 O O . PRO A 1 179 ? -1.723 3.137 8.382 1.00 95.88 179 PRO A O 1
ATOM 1269 N N . PRO A 1 180 ? -0.768 3.141 10.414 1.00 95.12 180 PRO A N 1
ATOM 1270 C CA . PRO A 1 180 ? -1.940 3.702 11.086 1.00 95.12 180 PRO A CA 1
ATOM 1271 C C . PRO A 1 180 ? -2.413 5.028 10.482 1.00 95.12 180 PRO A C 1
ATOM 1273 O O . PRO A 1 180 ? -3.606 5.307 10.468 1.00 95.12 180 PRO A O 1
ATOM 1276 N N . GLU A 1 181 ? -1.498 5.842 9.957 1.00 95.75 181 GLU A N 1
ATOM 1277 C CA . GLU A 1 181 ? -1.810 7.123 9.327 1.00 95.75 181 GLU A CA 1
ATOM 1278 C C . GLU A 1 181 ? -2.685 6.978 8.075 1.00 95.75 181 GLU A C 1
ATOM 1280 O O . GLU A 1 181 ? -3.467 7.884 7.795 1.00 95.75 181 GLU A O 1
ATOM 1285 N N . ALA A 1 182 ? -2.610 5.850 7.358 1.00 96.50 182 ALA A N 1
ATOM 1286 C CA . ALA A 1 182 ? -3.447 5.602 6.185 1.00 96.50 182 ALA A CA 1
ATOM 1287 C C . ALA A 1 182 ? -4.942 5.573 6.542 1.00 96.50 182 ALA A C 1
ATOM 1289 O O . ALA A 1 182 ? -5.770 6.024 5.754 1.00 96.50 182 ALA A O 1
ATOM 1290 N N . MET A 1 183 ? -5.280 5.161 7.772 1.00 96.06 183 MET A N 1
ATOM 1291 C CA . MET A 1 183 ? -6.662 5.088 8.260 1.00 96.06 183 MET A CA 1
ATOM 1292 C C . MET A 1 183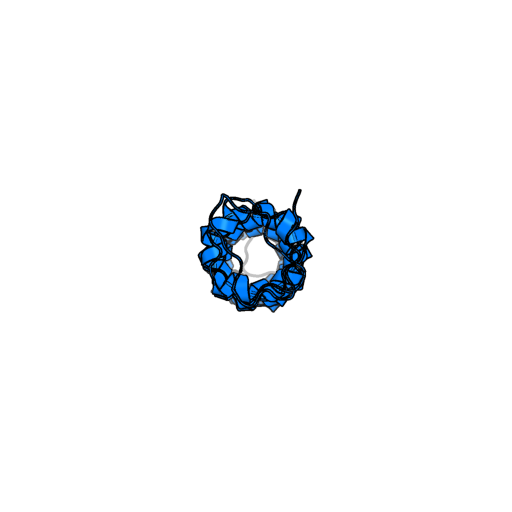 ? -7.387 6.437 8.242 1.00 96.06 183 MET A C 1
ATOM 1294 O O . MET A 1 183 ? -8.614 6.450 8.223 1.00 96.06 183 MET A O 1
ATOM 1298 N N . GLN A 1 184 ? -6.663 7.564 8.197 1.00 96.88 184 GLN A N 1
ATOM 1299 C CA . GLN A 1 184 ? -7.258 8.901 8.066 1.00 96.88 184 GLN A CA 1
ATOM 1300 C C . GLN A 1 184 ? -8.041 9.083 6.757 1.00 96.88 184 GLN A C 1
ATOM 1302 O O . GLN A 1 184 ? -8.902 9.958 6.686 1.00 96.88 184 GLN A O 1
ATOM 1307 N N . GLY A 1 185 ? -7.741 8.282 5.730 1.00 96.19 185 GLY A N 1
ATOM 1308 C CA . GLY A 1 185 ? -8.455 8.288 4.455 1.00 96.19 185 GLY A CA 1
ATOM 1309 C C . GLY A 1 185 ? -9.714 7.423 4.426 1.00 96.19 185 GLY A C 1
ATOM 1310 O O . GLY A 1 185 ? -10.407 7.425 3.414 1.00 96.19 185 GLY A O 1
ATOM 1311 N N . MET A 1 186 ? -10.001 6.664 5.488 1.00 96.38 186 MET A N 1
ATOM 1312 C CA . MET A 1 186 ? -11.120 5.724 5.507 1.00 96.38 186 MET A CA 1
ATOM 1313 C C . MET A 1 186 ? -12.465 6.443 5.642 1.00 96.38 186 MET A C 1
ATOM 1315 O O . MET A 1 186 ? -12.622 7.349 6.462 1.00 96.38 186 MET A O 1
ATOM 1319 N N . ASP A 1 187 ? -13.456 5.998 4.872 1.00 96.12 187 ASP A N 1
ATOM 1320 C CA . ASP A 1 187 ? -14.834 6.476 4.953 1.00 96.12 187 ASP A CA 1
ATOM 1321 C C . ASP A 1 187 ? -15.827 5.361 5.331 1.00 96.12 187 ASP A C 1
ATOM 1323 O O . ASP A 1 187 ? -15.463 4.203 5.559 1.00 96.12 187 ASP A O 1
ATOM 1327 N N . ALA A 1 188 ? -17.105 5.732 5.442 1.00 96.50 188 ALA A N 1
ATOM 1328 C CA . ALA A 1 188 ? -18.167 4.815 5.843 1.00 96.50 188 ALA A CA 1
ATOM 1329 C C . ALA A 1 188 ? -18.432 3.711 4.808 1.00 96.50 188 ALA A C 1
ATOM 1331 O O . ALA A 1 188 ? -18.778 2.593 5.188 1.00 96.50 188 ALA A O 1
ATOM 1332 N N . ASP A 1 189 ? -18.272 4.003 3.515 1.00 96.06 189 ASP A N 1
ATOM 1333 C CA . ASP A 1 189 ? -18.518 3.030 2.450 1.00 96.06 189 ASP A CA 1
ATOM 1334 C C . ASP A 1 189 ? -17.382 1.994 2.407 1.00 96.06 189 ASP A C 1
ATOM 1336 O O . ASP A 1 189 ? -17.643 0.798 2.266 1.00 96.06 189 ASP A O 1
ATOM 1340 N N . MET A 1 190 ? -16.130 2.424 2.607 1.00 95.50 190 MET A N 1
ATOM 1341 C CA . MET A 1 190 ? -14.971 1.540 2.766 1.00 95.50 190 MET A CA 1
ATOM 1342 C C . MET A 1 190 ? -15.108 0.647 3.996 1.00 95.50 190 MET A C 1
ATOM 1344 O O . MET A 1 190 ? -14.863 -0.556 3.902 1.00 95.50 190 MET A O 1
ATOM 1348 N N . MET A 1 191 ? -15.525 1.211 5.136 1.00 95.69 191 MET A N 1
ATOM 1349 C CA . MET A 1 191 ? -15.769 0.425 6.344 1.00 95.69 191 MET A CA 1
ATOM 1350 C C . MET A 1 191 ? -16.873 -0.611 6.113 1.00 95.69 191 MET A C 1
ATOM 1352 O O . MET A 1 191 ? -16.665 -1.778 6.417 1.00 95.69 191 MET A O 1
ATOM 1356 N N . ALA A 1 192 ? -17.988 -0.233 5.481 1.00 95.19 192 ALA A N 1
ATOM 1357 C CA . ALA A 1 192 ? -19.078 -1.159 5.163 1.00 95.19 192 ALA A CA 1
ATOM 1358 C C . ALA A 1 192 ? -18.680 -2.264 4.162 1.00 95.19 192 ALA A C 1
ATOM 1360 O O . ALA A 1 192 ? -19.275 -3.344 4.156 1.00 95.19 192 ALA A O 1
ATOM 1361 N N . ALA A 1 193 ? -17.699 -2.002 3.295 1.00 94.12 193 ALA A N 1
ATOM 1362 C CA . ALA A 1 193 ? -17.176 -2.967 2.331 1.00 94.12 193 ALA A CA 1
ATOM 1363 C C . ALA A 1 193 ? -16.065 -3.872 2.900 1.00 94.12 193 ALA A C 1
ATOM 1365 O O . ALA A 1 193 ? -15.671 -4.841 2.241 1.00 94.12 193 ALA A O 1
ATOM 1366 N N . MET A 1 194 ? -15.558 -3.576 4.100 1.00 93.38 194 MET A N 1
ATOM 1367 C CA . MET A 1 194 ? -14.492 -4.339 4.740 1.00 93.38 194 MET A CA 1
ATOM 1368 C C . MET A 1 194 ? -14.998 -5.717 5.215 1.00 93.38 194 MET A C 1
ATOM 1370 O O . MET A 1 194 ? -16.039 -5.813 5.861 1.00 93.38 194 MET A O 1
ATOM 1374 N N . PRO A 1 195 ? -14.269 -6.816 4.956 1.00 92.62 195 PRO A N 1
ATOM 1375 C CA . PRO A 1 195 ? -14.589 -8.106 5.560 1.00 92.62 195 PRO A CA 1
ATOM 1376 C C . PRO A 1 195 ? -14.390 -8.073 7.088 1.00 92.62 195 PRO A C 1
ATOM 1378 O O . PRO A 1 195 ? -13.345 -7.593 7.540 1.00 92.62 195 PRO A O 1
ATOM 1381 N N . PRO A 1 196 ? -15.304 -8.638 7.905 1.00 92.75 196 PRO A N 1
ATOM 1382 C CA . PRO A 1 196 ? -15.154 -8.672 9.362 1.00 92.75 196 PRO A CA 1
ATOM 1383 C C . PRO A 1 196 ? -13.823 -9.268 9.833 1.00 92.75 196 PRO A C 1
ATOM 1385 O O . PRO A 1 196 ? -13.252 -8.822 10.823 1.00 92.75 196 PRO A O 1
ATOM 1388 N N . GLU A 1 197 ? -13.270 -10.243 9.109 1.00 91.31 197 GLU A N 1
ATOM 1389 C CA . GLU A 1 197 ? -11.989 -10.868 9.444 1.00 91.31 197 GLU A CA 1
ATOM 1390 C C . GLU A 1 197 ? -10.817 -9.872 9.466 1.00 91.31 197 GLU A C 1
ATOM 1392 O O . GLU A 1 197 ? -9.852 -10.081 10.207 1.00 91.31 197 GLU A O 1
ATOM 1397 N N . MET A 1 198 ? -10.900 -8.778 8.703 1.00 91.50 198 MET A N 1
ATOM 1398 C CA . MET A 1 198 ? -9.873 -7.735 8.646 1.00 91.50 198 MET A CA 1
ATOM 1399 C C . MET A 1 198 ? -9.807 -6.923 9.947 1.00 91.50 198 MET A C 1
ATOM 1401 O O . MET A 1 198 ? -8.721 -6.503 10.349 1.00 91.50 198 MET A O 1
ATOM 1405 N N . MET A 1 199 ? -10.927 -6.814 10.674 1.00 92.06 199 MET A N 1
ATOM 1406 C CA . MET A 1 199 ? -11.000 -6.129 11.971 1.00 92.06 199 MET A CA 1
ATOM 1407 C C . MET A 1 199 ? -10.073 -6.756 13.014 1.00 92.06 199 MET A C 1
ATOM 1409 O O . MET A 1 199 ? -9.581 -6.062 13.900 1.00 92.06 199 MET A O 1
ATOM 1413 N N . SER A 1 200 ? -9.772 -8.053 12.884 1.00 91.75 200 SER A N 1
ATOM 1414 C CA . SER A 1 200 ? -8.865 -8.763 13.796 1.00 91.75 200 SER A CA 1
ATOM 1415 C C . SER A 1 200 ? -7.421 -8.247 13.757 1.00 91.75 200 SER A C 1
ATOM 1417 O O . SER A 1 200 ? -6.670 -8.454 14.712 1.00 91.75 200 SER A O 1
ATOM 1419 N N . ALA A 1 201 ? -7.033 -7.571 12.670 1.00 91.25 201 ALA A N 1
ATOM 1420 C CA . ALA A 1 201 ? -5.712 -6.979 12.490 1.00 91.25 201 ALA A CA 1
ATOM 1421 C C . ALA A 1 201 ? -5.645 -5.506 12.939 1.00 91.25 201 ALA A C 1
ATOM 1423 O O . ALA A 1 201 ? -4.559 -4.926 12.931 1.00 91.25 201 ALA A O 1
ATOM 1424 N N . MET A 1 202 ? -6.766 -4.897 13.345 1.00 91.31 202 MET A N 1
ATOM 1425 C CA . MET A 1 202 ? -6.801 -3.491 13.746 1.00 91.31 202 MET A CA 1
ATOM 1426 C C . MET A 1 202 ? -6.295 -3.291 15.175 1.00 91.31 202 MET A C 1
ATOM 1428 O O . MET A 1 202 ? -6.836 -3.842 16.131 1.00 91.31 202 MET A O 1
ATOM 1432 N N . GLY A 1 203 ? -5.259 -2.466 15.320 1.00 92.62 203 GLY A N 1
ATOM 1433 C CA . GLY A 1 203 ? -4.737 -2.030 16.616 1.00 92.62 203 GLY A CA 1
ATOM 1434 C C . GLY A 1 203 ? -5.380 -0.732 17.129 1.00 92.62 203 GLY A C 1
ATOM 1435 O O . GLY A 1 203 ? -6.074 -0.038 16.380 1.00 92.62 203 GLY A O 1
ATOM 1436 N N . PRO A 1 204 ? -5.114 -0.349 18.392 1.00 94.44 204 PRO A N 1
ATOM 1437 C CA . PRO A 1 204 ? -5.621 0.900 18.957 1.00 94.44 204 PRO A CA 1
ATOM 1438 C C . PRO A 1 204 ? -5.108 2.143 18.219 1.00 94.44 204 PRO A C 1
ATOM 1440 O O . PRO A 1 204 ? -5.845 3.116 18.097 1.00 94.44 204 PRO A O 1
ATOM 1443 N N . GLU A 1 205 ? -3.884 2.126 17.684 1.00 95.25 205 GLU A N 1
ATOM 1444 C CA . GLU A 1 205 ? -3.352 3.245 16.899 1.00 95.25 205 GLU A CA 1
ATOM 1445 C C . GLU A 1 205 ? -4.100 3.435 15.573 1.00 95.25 205 GLU A C 1
ATOM 1447 O O . GLU A 1 205 ? -4.368 4.571 15.192 1.00 95.25 205 GLU A O 1
ATOM 1452 N N . MET A 1 206 ? -4.467 2.342 14.893 1.00 95.06 206 MET A N 1
ATOM 1453 C CA . MET A 1 206 ? -5.267 2.398 13.662 1.00 95.06 206 MET A CA 1
ATOM 1454 C C . MET A 1 206 ? -6.668 2.940 13.946 1.00 95.06 206 MET A C 1
ATOM 1456 O O . MET A 1 206 ? -7.133 3.822 13.229 1.00 95.06 206 MET A O 1
ATOM 1460 N N . MET A 1 207 ? -7.308 2.467 15.023 1.00 95.25 207 MET A N 1
ATOM 1461 C CA . MET A 1 207 ? -8.608 2.992 15.453 1.00 95.25 207 MET A CA 1
ATOM 1462 C C . MET A 1 207 ? -8.538 4.484 15.774 1.00 95.25 207 MET A C 1
ATOM 1464 O O . MET A 1 207 ? -9.378 5.237 15.306 1.00 95.25 207 MET A O 1
ATOM 1468 N N . ALA A 1 208 ? -7.507 4.932 16.496 1.00 95.56 208 ALA A N 1
ATOM 1469 C CA . ALA A 1 208 ? -7.355 6.337 16.871 1.00 95.56 208 ALA A CA 1
ATOM 1470 C C . ALA A 1 208 ? -7.108 7.286 15.682 1.00 95.56 208 ALA A C 1
ATOM 1472 O O . ALA A 1 208 ? -7.336 8.488 15.805 1.00 95.56 208 ALA A O 1
ATOM 1473 N N . MET A 1 209 ? -6.604 6.773 14.555 1.00 96.38 209 MET A N 1
ATOM 1474 C CA . MET A 1 209 ? -6.360 7.555 13.336 1.00 96.38 209 MET A CA 1
ATOM 1475 C C . MET A 1 209 ? -7.564 7.591 12.390 1.00 96.38 209 MET A C 1
ATOM 1477 O O . MET A 1 209 ? -7.553 8.358 11.429 1.00 96.38 209 MET A O 1
ATOM 1481 N N . MET A 1 210 ? -8.590 6.782 12.645 1.00 96.06 210 MET A N 1
ATOM 1482 C CA . MET A 1 210 ? -9.766 6.702 11.794 1.00 96.06 210 MET A CA 1
ATOM 1483 C C . MET A 1 210 ? -10.675 7.936 11.951 1.00 96.06 210 MET A C 1
ATOM 1485 O O . MET A 1 210 ? -10.865 8.427 13.065 1.00 96.06 210 MET A O 1
ATOM 1489 N N . PRO A 1 211 ? -11.290 8.442 10.870 1.00 96.69 211 PRO A N 1
ATOM 1490 C CA . PRO A 1 211 ? -12.317 9.469 10.974 1.00 96.69 211 PRO A CA 1
ATOM 1491 C C . PRO A 1 211 ? -13.569 8.943 11.697 1.00 96.69 211 PRO A C 1
ATOM 1493 O O . PRO A 1 211 ? -14.029 7.843 11.383 1.00 96.69 211 PRO A O 1
ATOM 1496 N N . PRO A 1 212 ? -14.193 9.721 12.602 1.00 95.81 212 PRO A N 1
ATOM 1497 C CA . PRO A 1 212 ? -15.447 9.330 13.247 1.00 95.81 212 PRO A CA 1
ATOM 1498 C C . PRO A 1 212 ? -16.553 8.943 12.259 1.00 95.81 212 PRO A C 1
ATOM 1500 O O . PRO A 1 212 ? -17.349 8.050 12.535 1.00 95.81 212 PRO A O 1
ATOM 1503 N N . GLU A 1 213 ? -16.601 9.584 11.091 1.00 96.06 213 GLU A N 1
ATOM 1504 C CA . GLU A 1 213 ? -17.585 9.306 10.048 1.00 96.06 213 GLU A CA 1
ATOM 1505 C C . GLU A 1 213 ? -17.477 7.885 9.479 1.00 96.06 213 GLU A C 1
ATOM 1507 O O . GLU A 1 213 ? -18.504 7.329 9.090 1.00 96.06 213 GLU A O 1
ATOM 1512 N N . ALA A 1 214 ? -16.285 7.275 9.471 1.00 96.50 214 ALA A N 1
ATOM 1513 C CA . ALA A 1 214 ? -16.097 5.907 8.989 1.00 96.50 214 ALA A CA 1
ATOM 1514 C C . ALA A 1 214 ? -16.900 4.892 9.815 1.00 96.50 214 ALA A C 1
ATOM 1516 O O . ALA A 1 214 ? -17.443 3.935 9.264 1.00 96.50 214 ALA A O 1
ATOM 1517 N N . MET A 1 215 ? -17.091 5.167 11.112 1.00 95.94 215 MET A N 1
ATOM 1518 C CA . MET A 1 215 ? -17.833 4.300 12.033 1.00 95.94 215 MET A CA 1
ATOM 1519 C C . MET A 1 215 ? -19.292 4.077 11.620 1.00 95.94 215 MET A C 1
ATOM 1521 O O . MET A 1 215 ? -19.896 3.110 12.076 1.00 95.94 215 MET A O 1
ATOM 1525 N N . GLN A 1 216 ? -19.858 4.913 10.740 1.00 96.31 216 GLN A N 1
ATOM 1526 C CA . GLN A 1 216 ? -21.204 4.713 10.188 1.00 96.31 216 GLN A CA 1
ATOM 1527 C C . GLN A 1 216 ? -21.329 3.424 9.361 1.00 96.31 216 GLN A C 1
ATOM 1529 O O . GLN A 1 216 ? -22.437 2.905 9.222 1.00 96.31 216 GLN A O 1
ATOM 1534 N N . GLY A 1 217 ? -20.220 2.915 8.813 1.00 95.25 217 GLY A N 1
ATOM 1535 C CA . GLY A 1 217 ? -20.176 1.656 8.066 1.00 95.25 217 GLY A CA 1
ATOM 1536 C C . GLY A 1 217 ? -20.057 0.405 8.939 1.00 95.25 217 GLY A C 1
ATOM 1537 O O . GLY A 1 217 ? -20.108 -0.700 8.411 1.00 95.25 217 GLY A O 1
ATOM 1538 N N . MET A 1 218 ? -19.884 0.566 10.253 1.00 95.81 218 MET A N 1
ATOM 1539 C CA . MET A 1 218 ? -19.618 -0.529 11.183 1.00 95.81 218 MET A CA 1
ATOM 1540 C C . MET A 1 218 ? -20.868 -1.385 11.431 1.00 95.81 218 MET A C 1
ATOM 1542 O O . MET A 1 218 ? -21.952 -0.858 11.694 1.00 95.81 218 MET A O 1
ATOM 1546 N N . ASP A 1 219 ? -20.709 -2.708 11.442 1.00 95.50 219 ASP A N 1
ATOM 1547 C CA . ASP A 1 219 ? -21.774 -3.650 11.794 1.00 95.50 219 ASP A CA 1
ATOM 1548 C C . ASP A 1 219 ? -21.428 -4.541 13.005 1.00 95.50 219 ASP A C 1
ATOM 1550 O O . ASP A 1 219 ? -20.374 -4.423 13.638 1.00 95.50 219 ASP A O 1
ATOM 1554 N N . ALA A 1 220 ? -22.370 -5.413 13.377 1.00 95.19 220 ALA A N 1
ATOM 1555 C CA . ALA A 1 220 ? -22.226 -6.293 14.533 1.00 95.19 220 ALA A CA 1
ATOM 1556 C C . ALA A 1 220 ? -21.150 -7.373 14.339 1.00 95.19 220 ALA A C 1
ATOM 1558 O O . ALA A 1 220 ? -20.495 -7.755 15.309 1.00 95.19 220 ALA A O 1
ATOM 1559 N N . ASP A 1 221 ? -20.960 -7.867 13.113 1.00 95.50 221 ASP A N 1
ATOM 1560 C CA . ASP A 1 221 ? -19.978 -8.911 12.823 1.00 95.50 221 ASP A CA 1
ATOM 1561 C C . ASP A 1 221 ? -18.560 -8.320 12.840 1.00 95.50 221 ASP A C 1
ATOM 1563 O O . ASP A 1 221 ? -17.653 -8.913 13.428 1.00 95.50 221 ASP A O 1
ATOM 1567 N N . MET A 1 222 ? -18.379 -7.112 12.295 1.00 95.25 222 MET A N 1
ATOM 1568 C CA . MET A 1 222 ? -17.140 -6.339 12.402 1.00 95.25 222 MET A CA 1
ATOM 1569 C C . MET A 1 222 ? -16.794 -6.040 13.860 1.00 95.25 222 MET A C 1
ATOM 1571 O O . MET A 1 222 ? -15.644 -6.204 14.269 1.00 95.25 222 MET A O 1
ATOM 1575 N N . MET A 1 223 ? -17.784 -5.635 14.667 1.00 95.00 223 MET A N 1
ATOM 1576 C CA . MET A 1 223 ? -17.553 -5.346 16.083 1.00 95.00 223 MET A CA 1
ATOM 1577 C C . MET A 1 223 ? -17.144 -6.607 16.837 1.00 95.00 223 MET A C 1
ATOM 1579 O O . MET A 1 223 ? -16.189 -6.557 17.601 1.00 95.00 223 MET A O 1
ATOM 1583 N N . ALA A 1 224 ? -17.789 -7.744 16.567 1.00 94.69 224 ALA A N 1
ATOM 1584 C CA . ALA A 1 224 ? -17.434 -9.024 17.175 1.00 94.69 224 ALA A CA 1
ATOM 1585 C C . ALA A 1 224 ? -16.042 -9.540 16.759 1.00 94.69 224 ALA A C 1
ATOM 1587 O O . ALA A 1 224 ? -15.431 -10.316 17.495 1.00 94.69 224 ALA A O 1
ATOM 1588 N N . ALA A 1 225 ? -15.549 -9.146 15.583 1.00 94.38 225 ALA A N 1
ATOM 1589 C CA . ALA A 1 225 ? -14.241 -9.545 15.070 1.00 94.38 225 ALA A CA 1
ATOM 1590 C C . ALA A 1 225 ? -13.087 -8.622 15.512 1.00 94.38 225 ALA A C 1
ATOM 1592 O O . ALA A 1 225 ? -11.919 -8.987 15.351 1.00 94.38 225 ALA A O 1
ATOM 1593 N N . MET A 1 226 ? -13.394 -7.449 16.073 1.00 93.94 226 MET A N 1
ATOM 1594 C CA . MET A 1 226 ? -12.402 -6.490 16.559 1.00 93.94 226 MET A CA 1
ATOM 1595 C C . MET A 1 226 ? -11.699 -7.012 17.830 1.00 93.94 226 MET A C 1
ATOM 1597 O O . MET A 1 226 ? -12.344 -7.586 18.707 1.00 93.94 226 MET A O 1
ATOM 1601 N N . PRO A 1 227 ? -10.379 -6.820 17.996 1.00 93.56 227 PRO A N 1
ATOM 1602 C CA . PRO A 1 227 ? -9.717 -7.174 19.245 1.00 93.56 227 PRO A CA 1
ATOM 1603 C C . PRO A 1 227 ? -10.097 -6.179 20.360 1.00 93.56 227 PRO A C 1
ATOM 1605 O O . PRO A 1 227 ? -10.157 -4.973 20.103 1.00 93.56 227 PRO A O 1
ATOM 1608 N N . PRO A 1 228 ? -10.293 -6.626 21.618 1.00 93.00 228 PRO A N 1
ATOM 1609 C CA . PRO A 1 228 ? -10.620 -5.737 22.735 1.00 93.00 228 PRO A CA 1
ATOM 1610 C C . PRO A 1 228 ? -9.639 -4.572 22.902 1.00 93.00 228 PRO A C 1
ATOM 1612 O O . PRO A 1 228 ? -10.032 -3.472 23.279 1.00 93.00 228 PRO A O 1
ATOM 1615 N N . GLU A 1 229 ? -8.359 -4.775 22.592 1.00 93.62 229 GLU A N 1
ATOM 1616 C CA . GLU A 1 229 ? -7.332 -3.740 22.677 1.00 93.62 229 GLU A CA 1
ATOM 1617 C C . GLU A 1 229 ? -7.589 -2.558 21.733 1.00 93.62 229 GLU A C 1
ATOM 1619 O O . GLU A 1 229 ? -7.257 -1.430 22.097 1.00 93.62 229 GLU A O 1
ATOM 1624 N N . ALA A 1 230 ? -8.214 -2.779 20.572 1.00 94.06 230 ALA A N 1
ATOM 1625 C CA . ALA A 1 230 ? -8.529 -1.719 19.613 1.00 94.06 230 ALA A CA 1
ATOM 1626 C C . ALA A 1 230 ? -9.526 -0.696 20.175 1.00 94.06 230 ALA A C 1
ATOM 1628 O O . ALA A 1 230 ? -9.469 0.480 19.814 1.00 94.06 230 ALA A O 1
ATOM 1629 N N . MET A 1 231 ? -10.363 -1.104 21.138 1.00 93.62 231 MET A N 1
ATOM 1630 C CA . MET A 1 231 ? -11.305 -0.217 21.827 1.00 93.62 231 MET A CA 1
ATOM 1631 C C . MET A 1 231 ? -10.604 0.963 22.507 1.00 93.62 231 MET A C 1
ATOM 1633 O O . MET A 1 231 ? -11.211 2.020 22.656 1.00 93.62 231 MET A O 1
ATOM 1637 N N . GLN A 1 232 ? -9.326 0.823 22.882 1.00 93.94 232 GLN A N 1
ATOM 1638 C CA . GLN A 1 232 ? -8.539 1.902 23.491 1.00 93.94 232 GLN A CA 1
ATOM 1639 C C . GLN A 1 232 ? -8.312 3.089 22.544 1.00 93.94 232 GLN A C 1
ATOM 1641 O O . GLN A 1 232 ? -8.028 4.186 23.021 1.00 93.94 232 GLN A O 1
ATOM 1646 N N . GLY A 1 233 ? -8.422 2.870 21.231 1.00 93.81 233 GLY A N 1
ATOM 1647 C CA . GLY A 1 233 ? -8.329 3.917 20.216 1.00 93.81 233 GLY A CA 1
ATOM 1648 C C . GLY A 1 233 ? -9.638 4.664 19.962 1.00 93.81 233 GLY A C 1
ATOM 1649 O O . GLY A 1 233 ? -9.613 5.657 19.246 1.00 93.81 233 GLY A O 1
ATOM 1650 N N . MET A 1 234 ? -10.768 4.219 20.528 1.00 94.75 234 MET A N 1
ATOM 1651 C CA . MET A 1 234 ? -12.059 4.876 20.316 1.00 94.75 234 MET A CA 1
ATOM 1652 C C . MET A 1 234 ? -12.203 6.157 21.138 1.00 94.75 234 MET A C 1
ATOM 1654 O O . MET A 1 234 ? -11.786 6.231 22.298 1.00 94.75 234 MET A O 1
ATOM 1658 N N . ASP A 1 235 ? -12.900 7.134 20.565 1.00 94.25 235 ASP A N 1
ATOM 1659 C CA . ASP A 1 235 ? -13.319 8.355 21.243 1.00 94.25 235 ASP A CA 1
ATOM 1660 C C . ASP A 1 235 ? -14.851 8.529 21.257 1.00 94.25 235 ASP A C 1
ATOM 1662 O O . ASP A 1 235 ? -15.618 7.653 20.846 1.00 94.25 235 ASP A O 1
ATOM 1666 N N . ALA A 1 236 ? -15.310 9.647 21.825 1.00 94.19 236 ALA A N 1
ATOM 1667 C CA . ALA A 1 236 ? -16.734 9.937 21.963 1.00 94.19 236 ALA A CA 1
ATOM 1668 C C . ALA A 1 236 ? -17.420 10.201 20.613 1.00 94.19 236 ALA A C 1
ATOM 1670 O O . ALA A 1 236 ? -18.600 9.884 20.467 1.00 94.19 236 ALA A O 1
ATOM 1671 N N . ASP A 1 237 ? -16.705 10.777 19.646 1.00 95.44 237 ASP A N 1
ATOM 1672 C CA . ASP A 1 237 ? -17.266 11.138 18.345 1.00 95.44 237 ASP A CA 1
ATOM 1673 C C . ASP A 1 237 ? -17.432 9.880 17.476 1.00 95.44 237 ASP A C 1
ATOM 1675 O O . ASP A 1 237 ? -18.485 9.693 16.864 1.00 95.44 237 ASP A O 1
ATOM 1679 N N . MET A 1 238 ? -16.453 8.968 17.505 1.00 95.38 238 MET A N 1
ATOM 1680 C CA . MET A 1 238 ? -16.536 7.639 16.888 1.00 95.38 238 MET A CA 1
ATOM 1681 C C . MET A 1 238 ? -17.717 6.839 17.436 1.00 95.38 238 MET A C 1
ATOM 1683 O O . MET A 1 238 ? -18.507 6.290 16.668 1.00 95.38 238 MET A O 1
ATOM 1687 N N . MET A 1 239 ? -17.870 6.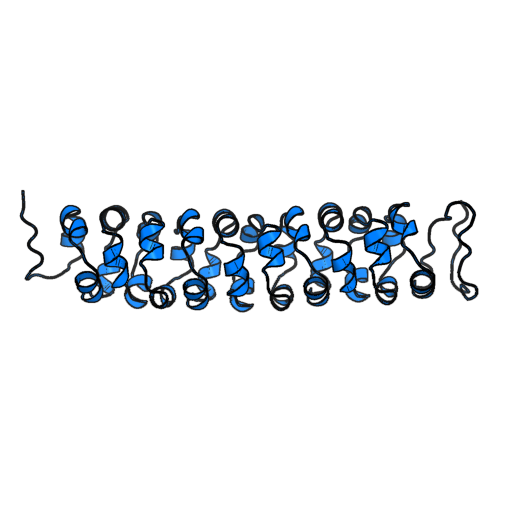806 18.764 1.00 94.12 239 MET A N 1
ATOM 1688 C CA . MET A 1 239 ? -18.996 6.120 19.395 1.00 94.12 239 MET A CA 1
ATOM 1689 C C . MET A 1 239 ? -20.331 6.745 18.998 1.00 94.12 239 MET A C 1
ATOM 1691 O O . MET A 1 239 ? -21.261 6.005 18.717 1.00 94.12 239 MET A O 1
ATOM 1695 N N . ALA A 1 240 ? -20.427 8.073 18.908 1.00 93.81 240 ALA A N 1
ATOM 1696 C CA . ALA A 1 240 ? -21.661 8.754 18.517 1.00 93.81 240 ALA A CA 1
ATOM 1697 C C . ALA A 1 240 ? -22.060 8.530 17.044 1.00 93.81 240 ALA A C 1
ATOM 1699 O O . ALA A 1 240 ? -23.238 8.654 16.709 1.00 93.81 240 ALA A O 1
ATOM 1700 N N . MET A 1 241 ? -21.099 8.233 16.162 1.00 95.19 241 MET A N 1
ATOM 1701 C CA . MET A 1 241 ? -21.336 7.962 14.736 1.00 95.19 241 MET A CA 1
ATOM 1702 C C . MET A 1 241 ? -21.628 6.489 14.427 1.00 95.19 241 MET A C 1
ATOM 1704 O O . MET A 1 241 ? -22.070 6.175 13.322 1.00 95.19 241 MET A O 1
ATOM 1708 N N . MET A 1 242 ? -21.400 5.590 15.383 1.00 95.00 242 MET A N 1
ATOM 1709 C CA . MET A 1 242 ? -21.594 4.157 15.200 1.00 95.00 242 MET A CA 1
ATOM 1710 C C . MET A 1 242 ? -23.087 3.781 15.114 1.00 95.00 242 MET A C 1
ATOM 1712 O O . MET A 1 242 ? -23.900 4.285 15.891 1.00 95.00 242 MET A O 1
ATOM 1716 N N . PRO A 1 243 ? -23.490 2.858 14.225 1.00 94.88 243 PRO A N 1
ATOM 1717 C CA . PRO A 1 243 ? -24.847 2.329 14.220 1.00 94.88 243 PRO A CA 1
ATOM 1718 C C . PRO A 1 243 ? -25.159 1.567 15.520 1.00 94.88 243 PRO A C 1
ATOM 1720 O O . PRO A 1 243 ? -24.346 0.743 15.951 1.00 94.88 243 PRO A O 1
ATOM 1723 N N . PRO A 1 244 ? -26.345 1.753 16.134 1.00 91.69 244 PRO A N 1
ATOM 1724 C CA . PRO A 1 244 ? -26.743 0.999 17.323 1.00 91.69 244 PRO A CA 1
ATOM 1725 C C . PRO A 1 244 ? -26.665 -0.519 17.130 1.00 91.69 244 PRO A C 1
ATOM 1727 O O . PRO A 1 244 ? -26.374 -1.250 18.073 1.00 91.69 244 PRO A O 1
ATOM 1730 N N . GLU A 1 245 ? -26.893 -1.014 15.914 1.00 92.06 245 GLU A N 1
ATOM 1731 C CA . GLU A 1 245 ? -26.806 -2.432 15.579 1.00 92.06 245 GLU A CA 1
ATOM 1732 C C . GLU A 1 245 ? -25.406 -3.016 15.806 1.00 92.06 245 GLU A C 1
ATOM 1734 O O . GLU A 1 245 ? -25.315 -4.174 16.217 1.00 92.06 245 GLU A O 1
ATOM 1739 N N . ALA A 1 246 ? -24.338 -2.232 15.618 1.00 93.31 246 ALA A N 1
ATOM 1740 C CA . ALA A 1 246 ? -22.964 -2.690 15.822 1.00 93.31 246 ALA A CA 1
ATOM 1741 C C . ALA A 1 246 ? -22.714 -3.126 17.275 1.00 93.31 246 ALA A C 1
ATOM 1743 O O . ALA A 1 246 ? -22.000 -4.097 17.523 1.00 93.31 246 ALA A O 1
ATOM 1744 N N . MET A 1 247 ? -23.411 -2.502 18.235 1.00 91.12 247 MET A N 1
ATOM 1745 C CA . MET A 1 247 ? -23.314 -2.828 19.662 1.00 91.12 247 MET A CA 1
ATOM 1746 C C . MET A 1 247 ? -23.669 -4.283 19.981 1.00 91.12 247 MET A C 1
ATOM 1748 O O . MET A 1 247 ? -23.249 -4.786 21.021 1.00 91.12 247 MET A O 1
ATOM 1752 N N . GLN A 1 248 ? -24.406 -4.978 19.107 1.00 91.50 248 GLN A N 1
ATOM 1753 C CA . GLN A 1 248 ? -24.725 -6.399 19.277 1.00 91.50 248 GLN A CA 1
ATOM 1754 C C . GLN A 1 248 ? -23.480 -7.298 19.228 1.00 91.50 248 GLN A C 1
ATOM 1756 O O . GLN A 1 248 ? -23.515 -8.393 19.791 1.00 91.50 248 GLN A O 1
ATOM 1761 N N . GLY A 1 249 ? -22.402 -6.842 18.582 1.00 91.62 249 GLY A N 1
ATOM 1762 C CA . GLY A 1 249 ? -21.119 -7.541 18.517 1.00 91.62 249 GLY A CA 1
ATOM 1763 C C . GLY A 1 249 ? -20.219 -7.331 19.735 1.00 91.62 249 GLY A C 1
ATOM 1764 O O . GLY A 1 249 ? -19.206 -8.010 19.854 1.00 91.62 249 GLY A O 1
ATOM 1765 N N . MET A 1 250 ? -20.565 -6.410 20.641 1.00 91.50 250 MET A N 1
ATOM 1766 C CA . MET A 1 250 ? -19.704 -6.053 21.769 1.00 91.50 250 MET A CA 1
ATOM 1767 C C . MET A 1 250 ? -19.681 -7.144 22.845 1.00 91.50 250 MET A C 1
ATOM 1769 O O . MET A 1 250 ? -20.723 -7.648 23.257 1.00 91.50 250 MET A O 1
ATOM 1773 N N . ASP A 1 251 ? -18.504 -7.453 23.383 1.00 89.75 251 ASP A N 1
ATOM 1774 C CA . ASP A 1 251 ? -18.357 -8.352 24.527 1.00 89.75 251 ASP A CA 1
ATOM 1775 C C . ASP A 1 251 ? -17.886 -7.635 25.809 1.00 89.75 251 ASP A C 1
ATOM 1777 O O . ASP A 1 251 ? -17.709 -6.415 25.870 1.00 89.75 251 ASP A O 1
ATOM 1781 N N . ALA A 1 252 ? -17.743 -8.409 26.888 1.00 88.12 252 ALA A N 1
ATOM 1782 C CA . ALA A 1 252 ? -17.347 -7.881 28.188 1.00 88.12 252 ALA A CA 1
ATOM 1783 C C . ALA A 1 252 ? -15.892 -7.379 28.218 1.00 88.12 252 ALA A C 1
ATOM 1785 O O . ALA A 1 252 ? -15.594 -6.458 28.981 1.00 88.12 252 ALA A O 1
ATOM 1786 N N . ASP A 1 253 ? -15.005 -7.963 27.409 1.00 90.06 253 ASP A N 1
ATOM 1787 C CA . ASP A 1 253 ? -13.595 -7.580 27.356 1.00 90.06 253 ASP A CA 1
ATOM 1788 C C . ASP A 1 253 ? -13.436 -6.268 26.572 1.00 90.06 253 ASP A C 1
ATOM 1790 O O . ASP A 1 253 ? -12.745 -5.359 27.037 1.00 90.06 253 ASP A O 1
ATOM 1794 N N . MET A 1 254 ? -14.160 -6.101 25.460 1.00 90.94 254 MET A N 1
ATOM 1795 C CA . MET A 1 254 ? -14.235 -4.843 24.702 1.00 90.94 254 MET A CA 1
ATOM 1796 C C . MET A 1 254 ? -14.754 -3.692 25.563 1.00 90.94 254 MET A C 1
ATOM 1798 O O . MET A 1 254 ? -14.185 -2.601 25.587 1.00 90.94 254 MET A O 1
ATOM 1802 N N . MET A 1 255 ? -15.815 -3.942 26.327 1.00 87.81 255 MET A N 1
ATOM 1803 C CA . MET A 1 255 ? -16.374 -2.944 27.229 1.00 87.81 255 MET A CA 1
ATOM 1804 C C . MET A 1 255 ? -15.425 -2.580 28.378 1.00 87.81 255 MET A C 1
ATOM 1806 O O . MET A 1 255 ? -15.399 -1.429 28.813 1.00 87.81 255 MET A O 1
ATOM 1810 N N . ALA A 1 256 ? -14.637 -3.540 28.868 1.00 88.31 256 ALA A N 1
ATOM 1811 C CA . ALA A 1 256 ? -13.612 -3.284 29.876 1.00 88.31 256 ALA A CA 1
ATOM 1812 C C . ALA A 1 256 ? -12.414 -2.498 29.315 1.00 88.31 256 ALA A C 1
ATOM 1814 O O . ALA A 1 256 ? -11.774 -1.755 30.062 1.00 88.31 256 ALA A O 1
ATOM 1815 N N . ALA A 1 257 ? -12.112 -2.659 28.025 1.00 90.31 257 ALA A N 1
ATOM 1816 C CA . ALA A 1 257 ? -11.033 -1.964 27.330 1.00 90.31 257 ALA A CA 1
ATOM 1817 C C . ALA A 1 257 ? -11.421 -0.566 26.812 1.00 90.31 257 ALA A C 1
ATOM 1819 O O . ALA A 1 257 ? -10.539 0.217 26.459 1.00 90.31 257 ALA A O 1
ATOM 1820 N N . MET A 1 258 ? -12.715 -0.234 26.789 1.00 89.50 258 MET A N 1
ATOM 1821 C CA . MET A 1 258 ? -13.212 1.051 26.306 1.00 89.50 258 MET A CA 1
ATOM 1822 C C . MET A 1 258 ? -12.785 2.232 27.208 1.00 89.50 258 MET A C 1
ATOM 1824 O O . MET A 1 258 ? -12.981 2.186 28.429 1.00 89.50 258 MET A O 1
ATOM 1828 N N . PRO A 1 259 ? -12.275 3.336 26.630 1.00 90.00 259 PRO A N 1
ATOM 1829 C CA . PRO A 1 259 ? -11.982 4.564 27.359 1.00 90.00 259 PRO A CA 1
ATOM 1830 C C . PRO A 1 259 ? -13.242 5.209 27.968 1.00 90.00 259 PRO A C 1
ATOM 1832 O O . PRO A 1 259 ? -14.292 5.249 27.320 1.00 90.00 259 PRO A O 1
ATOM 1835 N N . PRO A 1 260 ? -13.164 5.790 29.183 1.00 86.56 260 PRO A N 1
ATOM 1836 C CA . PRO A 1 260 ? -14.281 6.524 29.788 1.00 86.56 260 PRO A CA 1
ATOM 1837 C C . PRO A 1 260 ? -14.800 7.686 28.931 1.00 86.56 260 PRO A C 1
ATOM 1839 O O . PRO A 1 260 ? -15.969 8.057 29.024 1.00 86.56 260 PRO A O 1
ATOM 1842 N N . GLU A 1 261 ? -13.931 8.289 28.124 1.00 87.12 261 GLU A N 1
ATOM 1843 C CA . GLU A 1 261 ? -14.274 9.347 27.182 1.00 87.12 261 GLU A CA 1
ATOM 1844 C C . GLU A 1 261 ? -15.167 8.818 26.054 1.00 87.12 261 GLU A C 1
ATOM 1846 O O . GLU A 1 261 ? -16.191 9.434 25.776 1.00 87.12 261 GLU A O 1
ATOM 1851 N N . ALA A 1 262 ? -14.857 7.648 25.484 1.00 88.88 262 ALA A N 1
ATOM 1852 C CA . ALA A 1 262 ? -15.653 7.026 24.424 1.00 88.88 262 ALA A CA 1
ATOM 1853 C C . ALA A 1 262 ? -17.087 6.710 24.878 1.00 88.88 262 ALA A C 1
ATOM 1855 O O . ALA A 1 262 ? -18.049 6.945 24.149 1.00 88.88 262 ALA A O 1
ATOM 1856 N N . MET A 1 263 ? -17.261 6.288 26.135 1.00 87.06 263 MET A N 1
ATOM 1857 C CA . MET A 1 263 ? -18.588 6.021 26.712 1.00 87.06 263 MET A CA 1
ATOM 1858 C C . MET A 1 263 ? -19.505 7.253 26.736 1.00 87.06 263 MET A C 1
ATOM 1860 O O . MET A 1 263 ? -20.722 7.101 26.824 1.00 87.06 263 MET A O 1
ATOM 1864 N N . GLN A 1 264 ? -18.960 8.473 26.654 1.00 88.38 264 GLN A N 1
ATOM 1865 C CA . GLN A 1 264 ? -19.769 9.697 26.580 1.00 88.38 264 GLN A CA 1
ATOM 1866 C C . GLN A 1 264 ? -20.508 9.833 25.243 1.00 88.38 264 GLN A C 1
ATOM 1868 O O . GLN A 1 264 ? -21.504 10.552 25.188 1.00 88.38 264 GLN A O 1
ATOM 1873 N N . GLY A 1 265 ? -20.040 9.141 24.199 1.00 87.69 265 GLY A N 1
ATOM 1874 C CA . GLY A 1 265 ? -20.686 9.078 22.889 1.00 87.69 265 GLY A CA 1
ATOM 1875 C C . GLY A 1 265 ? -21.876 8.120 22.818 1.00 87.69 265 GLY A C 1
ATOM 1876 O O . GLY A 1 265 ? -22.615 8.162 21.842 1.00 87.69 265 GLY A O 1
ATOM 1877 N N . MET A 1 266 ? -22.096 7.278 23.837 1.00 88.06 266 MET A N 1
ATOM 1878 C CA . MET A 1 266 ? -23.197 6.310 23.831 1.00 88.06 266 MET A CA 1
ATOM 1879 C C . MET A 1 266 ? -24.559 6.979 24.018 1.00 88.06 266 MET A C 1
ATOM 1881 O O . MET A 1 266 ? -24.794 7.693 25.000 1.00 88.06 266 MET A O 1
ATOM 1885 N N . ASP A 1 267 ? -25.494 6.658 23.129 1.00 87.06 267 ASP A N 1
ATOM 1886 C CA . ASP A 1 267 ? -26.890 7.062 23.248 1.00 87.06 267 ASP A CA 1
ATOM 1887 C C . ASP A 1 267 ? -27.795 5.954 23.828 1.00 87.06 267 ASP A C 1
ATOM 1889 O O . ASP A 1 267 ? -27.362 4.873 24.241 1.00 87.06 267 ASP A O 1
ATOM 1893 N N . ALA A 1 268 ? -29.091 6.257 23.929 1.00 85.94 268 ALA A N 1
ATOM 1894 C CA . ALA A 1 268 ? -30.073 5.333 24.485 1.00 85.94 268 ALA A CA 1
ATOM 1895 C C . ALA A 1 268 ? -30.328 4.106 23.596 1.00 85.94 268 ALA A C 1
ATOM 1897 O O . ALA A 1 268 ? -30.649 3.043 24.132 1.00 85.94 268 ALA A O 1
ATOM 1898 N N . ASP A 1 269 ? -30.190 4.246 22.277 1.00 88.25 269 ASP A N 1
ATOM 1899 C CA . ASP A 1 269 ? -30.432 3.170 21.319 1.00 88.25 269 ASP A CA 1
ATOM 1900 C C . ASP A 1 269 ? -29.252 2.186 21.328 1.00 88.25 269 ASP A C 1
ATOM 1902 O O . ASP A 1 269 ? -29.466 0.975 21.400 1.00 88.25 269 ASP A O 1
ATOM 1906 N N . MET A 1 270 ? -28.015 2.685 21.415 1.00 86.38 270 MET A N 1
ATOM 1907 C CA . MET A 1 270 ? -26.809 1.875 21.630 1.00 86.38 270 MET A CA 1
ATOM 1908 C C . MET A 1 270 ? -26.874 1.090 22.939 1.00 86.38 270 MET A C 1
ATOM 1910 O O . MET A 1 270 ? -26.616 -0.113 22.964 1.00 86.38 270 MET A O 1
ATOM 1914 N N . MET A 1 271 ? -27.281 1.743 24.035 1.00 84.00 271 MET A N 1
ATOM 1915 C CA . MET A 1 271 ? -27.494 1.051 25.307 1.00 84.00 271 MET A CA 1
ATOM 1916 C C . MET A 1 271 ? -28.605 0.001 25.211 1.00 84.00 271 MET A C 1
ATOM 1918 O O . MET A 1 271 ? -28.534 -1.015 25.886 1.00 84.00 271 MET A O 1
ATOM 1922 N N . ALA A 1 272 ? -29.643 0.207 24.402 1.00 85.38 272 ALA A N 1
ATOM 1923 C CA . ALA A 1 272 ? -30.687 -0.799 24.217 1.00 85.38 272 ALA A CA 1
ATOM 1924 C C . ALA A 1 272 ? -30.222 -1.992 23.360 1.00 85.38 272 ALA A C 1
ATOM 1926 O O . ALA A 1 272 ? -30.746 -3.096 23.526 1.00 85.38 272 ALA A O 1
ATOM 1927 N N . ALA A 1 273 ? -29.253 -1.776 22.467 1.00 87.38 273 ALA A N 1
ATOM 1928 C CA . ALA A 1 273 ? -28.737 -2.773 21.535 1.00 87.38 273 ALA A CA 1
ATOM 1929 C C . ALA A 1 273 ? -27.612 -3.661 22.102 1.00 87.38 273 ALA A C 1
ATOM 1931 O O . ALA A 1 273 ? -27.280 -4.676 21.488 1.00 87.38 273 ALA A O 1
ATOM 1932 N N . MET A 1 274 ? -27.052 -3.330 23.272 1.00 84.62 274 MET A N 1
ATOM 1933 C CA . MET A 1 274 ? -26.003 -4.137 23.905 1.00 84.62 274 MET A CA 1
ATOM 1934 C C . MET A 1 274 ? -26.467 -5.566 24.246 1.00 84.62 274 MET A C 1
ATOM 1936 O O . MET A 1 274 ? -27.593 -5.771 24.726 1.00 84.62 274 MET A O 1
ATOM 1940 N N . PRO A 1 275 ? -25.588 -6.570 24.084 1.00 83.56 275 PRO A N 1
ATOM 1941 C CA . PRO A 1 275 ? -25.914 -7.944 24.412 1.00 83.56 275 PRO A CA 1
ATOM 1942 C C . PRO A 1 275 ? -26.064 -8.160 25.928 1.00 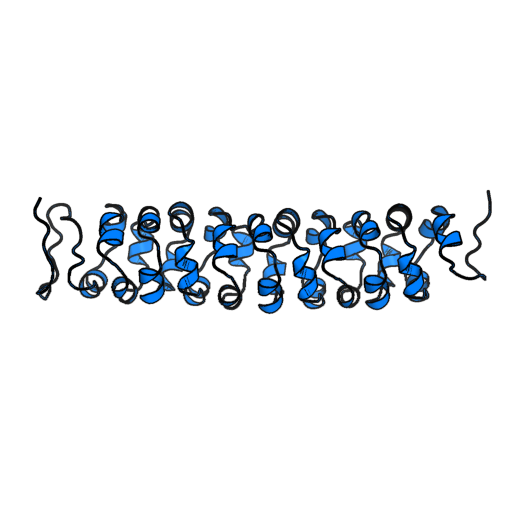83.56 275 PRO A C 1
ATOM 1944 O O . PRO A 1 275 ? -25.415 -7.509 26.754 1.00 83.56 275 PRO A O 1
ATOM 1947 N N . PRO A 1 276 ? -26.920 -9.113 26.339 1.00 73.69 276 PRO A N 1
ATOM 1948 C CA . PRO A 1 276 ? -27.158 -9.393 27.749 1.00 73.69 276 PRO A CA 1
ATOM 1949 C C . PRO A 1 276 ? -25.879 -9.878 28.450 1.00 73.69 276 PRO A C 1
ATOM 1951 O O . PRO A 1 276 ? -25.272 -10.863 28.038 1.00 73.69 276 PRO A O 1
ATOM 1954 N N . GLY A 1 277 ? -25.514 -9.222 29.556 1.00 68.25 277 GLY A N 1
ATOM 1955 C CA . GLY A 1 277 ? -24.316 -9.532 30.351 1.00 68.25 277 GLY A CA 1
ATOM 1956 C C . GLY A 1 277 ? -23.129 -8.589 30.124 1.00 68.25 277 GLY A C 1
ATOM 1957 O O . GLY A 1 277 ? -22.184 -8.629 30.911 1.00 68.25 277 GLY A O 1
ATOM 1958 N N . VAL A 1 278 ? -23.210 -7.711 29.124 1.00 70.44 278 VAL A N 1
ATOM 1959 C CA . VAL A 1 278 ? -22.238 -6.650 28.838 1.00 70.44 278 VAL A CA 1
ATOM 1960 C C . VAL A 1 278 ? -22.817 -5.351 29.407 1.00 70.44 278 VAL A C 1
ATOM 1962 O O . VAL A 1 278 ? -23.759 -4.792 28.857 1.00 70.44 278 VAL A O 1
ATOM 1965 N N . ALA A 1 279 ? -22.367 -4.951 30.601 1.00 62.25 279 ALA A N 1
ATOM 1966 C CA . ALA A 1 279 ? -22.879 -3.770 31.302 1.00 62.25 279 ALA A CA 1
ATOM 1967 C C . ALA A 1 279 ? -21.779 -2.701 31.407 1.00 62.25 279 ALA A C 1
ATOM 1969 O O . ALA A 1 279 ? -20.705 -3.036 31.921 1.00 62.25 279 ALA A O 1
ATOM 1970 N N . PRO A 1 280 ? -22.031 -1.445 30.970 1.00 59.75 280 PRO A N 1
ATOM 1971 C CA . PRO A 1 280 ? -21.064 -0.364 31.034 1.00 59.75 280 PRO A CA 1
ATOM 1972 C C . PRO A 1 280 ? -20.529 -0.250 32.457 1.00 59.75 280 PRO A C 1
ATOM 1974 O O . PRO A 1 280 ? -21.290 -0.459 33.417 1.00 59.75 280 PRO A O 1
ATOM 1977 N N . PRO A 1 281 ? -19.245 0.102 32.633 1.00 56.78 281 PRO A N 1
ATOM 1978 C CA . PRO A 1 281 ? -18.750 0.407 33.960 1.00 56.78 281 PRO A CA 1
ATOM 1979 C C . PRO A 1 281 ? -19.601 1.532 34.569 1.00 56.78 281 PRO A C 1
ATOM 1981 O O . PRO A 1 281 ? -20.147 2.368 33.843 1.00 56.78 281 PRO A O 1
ATOM 1984 N N . PRO A 1 282 ? -19.765 1.560 35.903 1.00 53.25 282 PRO A N 1
ATOM 1985 C CA . PRO A 1 282 ? -20.586 2.570 36.554 1.00 53.25 282 PRO A CA 1
ATOM 1986 C C . PRO A 1 282 ? -20.065 3.970 36.199 1.00 53.25 282 PRO A C 1
ATOM 1988 O O . PRO A 1 282 ? -18.979 4.363 36.625 1.00 53.25 282 PRO A O 1
ATOM 1991 N N . GLY A 1 283 ? -20.835 4.705 35.393 1.00 51.81 283 GLY A N 1
ATOM 1992 C CA . GLY A 1 283 ? -20.503 6.067 34.979 1.00 51.81 283 GLY A CA 1
ATOM 1993 C C . GLY A 1 283 ? -20.539 7.064 36.147 1.00 51.81 283 GLY A C 1
ATOM 1994 O O . GLY A 1 283 ? -21.029 6.738 37.236 1.00 51.81 283 GLY A O 1
ATOM 1995 N N . PRO A 1 284 ? -20.049 8.305 35.949 1.00 42.97 284 PRO A N 1
ATOM 1996 C CA . PRO A 1 284 ? -20.264 9.376 36.917 1.00 42.97 284 PRO A CA 1
ATOM 1997 C C . PRO A 1 284 ? -21.772 9.536 37.162 1.00 42.97 284 PRO A C 1
ATOM 1999 O O . PRO A 1 284 ? -22.562 9.524 36.221 1.00 42.97 284 PRO A O 1
ATOM 2002 N N . GLU A 1 285 ? -22.162 9.615 38.437 1.00 38.59 285 GLU A N 1
ATOM 2003 C CA . GLU A 1 285 ? -23.545 9.557 38.934 1.00 38.59 285 GLU A CA 1
ATOM 2004 C C . GLU A 1 285 ? -24.569 10.244 37.998 1.00 38.59 285 GLU A C 1
ATOM 2006 O O . GLU A 1 285 ? -24.679 11.470 37.985 1.00 38.59 285 GLU A O 1
ATOM 2011 N N . GLY A 1 286 ? -25.341 9.469 37.219 1.00 46.38 286 GLY A N 1
ATOM 2012 C CA . GLY A 1 286 ? -26.400 10.028 36.361 1.00 46.38 286 GLY A CA 1
ATOM 2013 C C . GLY A 1 286 ? -26.868 9.189 35.167 1.00 46.38 286 GLY A C 1
ATOM 2014 O O . GLY A 1 286 ? -28.011 9.363 34.744 1.00 46.38 286 GLY A O 1
ATOM 2015 N N . MET A 1 287 ? -26.058 8.264 34.642 1.00 51.59 287 MET A N 1
ATOM 2016 C CA . MET A 1 287 ? -26.485 7.357 33.564 1.00 51.59 287 MET A CA 1
ATOM 2017 C C . MET A 1 287 ? -27.313 6.203 34.148 1.00 51.59 287 MET A C 1
ATOM 2019 O O . MET A 1 287 ? -26.777 5.242 34.697 1.00 51.59 287 MET A O 1
ATOM 2023 N N . ALA A 1 288 ? -28.641 6.322 34.104 1.00 46.06 288 ALA A N 1
ATOM 2024 C CA . ALA A 1 288 ? -29.530 5.230 34.487 1.00 46.06 288 ALA A CA 1
ATOM 2025 C C . ALA A 1 288 ? -29.593 4.188 33.354 1.00 46.06 288 ALA A C 1
ATOM 2027 O O . ALA A 1 288 ? -29.750 4.587 32.199 1.00 46.06 288 ALA A O 1
ATOM 2028 N N . PRO A 1 289 ? -29.520 2.876 33.656 1.00 50.53 289 PRO A N 1
ATOM 2029 C CA . PRO A 1 289 ? -29.717 1.846 32.643 1.00 50.53 289 PRO A CA 1
ATOM 2030 C C . PRO A 1 289 ? -31.129 1.951 32.036 1.00 50.53 289 PRO A C 1
ATOM 2032 O O . PRO A 1 289 ? -32.060 2.386 32.731 1.00 50.53 289 PRO A O 1
ATOM 2035 N N . PRO A 1 290 ? -31.322 1.548 30.766 1.00 52.66 290 PRO A N 1
ATOM 2036 C CA . PRO A 1 290 ? -32.639 1.541 30.138 1.00 52.66 290 PRO A CA 1
ATOM 2037 C C . PRO A 1 290 ? -33.632 0.700 30.956 1.00 52.66 290 PRO A C 1
ATOM 2039 O O . PRO A 1 290 ? -33.280 -0.313 31.561 1.00 52.66 290 PRO A O 1
ATOM 2042 N N . ALA A 1 291 ? -34.897 1.129 30.996 1.00 51.97 291 ALA A N 1
ATOM 2043 C CA . ALA A 1 291 ? -35.924 0.563 31.881 1.00 51.97 291 ALA A CA 1
ATOM 2044 C C . ALA A 1 291 ? -36.221 -0.937 31.641 1.00 51.97 291 ALA A C 1
ATOM 2046 O O . ALA A 1 291 ? -36.793 -1.588 32.517 1.00 51.97 291 ALA A O 1
ATOM 2047 N N . ASP A 1 292 ? -35.791 -1.485 30.500 1.00 51.53 292 ASP A N 1
ATOM 2048 C CA . ASP A 1 292 ? -35.961 -2.882 30.082 1.00 51.53 292 ASP A CA 1
ATOM 2049 C C . ASP A 1 292 ? -34.692 -3.752 30.264 1.00 51.53 292 A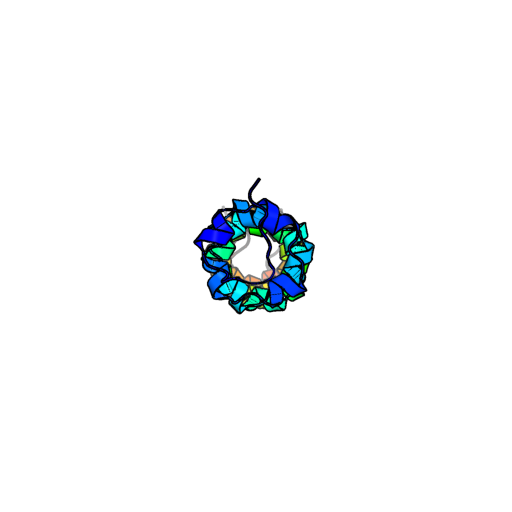SP A C 1
ATOM 2051 O O . ASP A 1 292 ? -34.620 -4.872 29.759 1.00 51.53 292 ASP A O 1
ATOM 2055 N N . ALA A 1 293 ? -33.700 -3.289 31.038 1.00 51.34 293 ALA A N 1
ATOM 2056 C CA . ALA A 1 293 ? -32.408 -3.947 31.297 1.00 51.34 293 ALA A CA 1
ATOM 2057 C C . ALA A 1 293 ? -32.470 -5.227 32.172 1.00 51.34 293 ALA A C 1
ATOM 2059 O O . ALA A 1 293 ? -31.586 -5.486 32.990 1.00 51.34 293 ALA A O 1
ATOM 2060 N N . GLY A 1 294 ? -33.490 -6.076 32.008 1.00 46.72 294 GLY A N 1
ATOM 2061 C CA . GLY A 1 294 ? -33.721 -7.301 32.793 1.00 46.72 294 GLY A CA 1
ATOM 2062 C C . GLY A 1 294 ? -32.627 -8.383 32.718 1.00 46.72 294 GLY A C 1
ATOM 2063 O O . GLY A 1 294 ? -32.793 -9.441 33.322 1.00 46.72 294 GLY A O 1
ATOM 2064 N N . GLY A 1 295 ? -31.526 -8.133 32.002 1.00 48.75 295 GLY A N 1
ATOM 2065 C CA . GLY A 1 295 ? -30.351 -9.005 31.893 1.00 48.75 295 GLY A CA 1
ATOM 2066 C C . GLY A 1 295 ? -29.008 -8.332 32.209 1.00 48.75 295 GLY A C 1
ATOM 2067 O O . GLY A 1 295 ? -27.971 -8.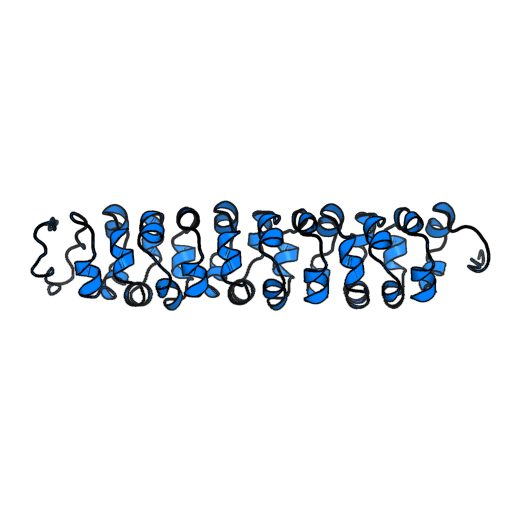961 32.014 1.00 48.75 295 GLY A O 1
ATOM 2068 N N . TRP A 1 296 ? -28.995 -7.078 32.673 1.00 46.16 296 TRP A N 1
ATOM 2069 C CA . TRP A 1 296 ? -27.754 -6.342 32.927 1.00 46.16 296 TRP A CA 1
ATOM 2070 C C . TRP A 1 296 ? -27.200 -6.697 34.306 1.00 46.16 296 TRP A C 1
ATOM 2072 O O . TRP A 1 296 ? -27.853 -6.485 35.331 1.00 46.16 296 TRP A O 1
ATOM 2082 N N . VAL A 1 297 ? -25.984 -7.245 34.344 1.00 45.19 297 VAL A N 1
ATOM 2083 C CA . VAL A 1 297 ? -25.259 -7.471 35.597 1.00 45.19 297 VAL A CA 1
ATOM 2084 C C . VAL A 1 297 ? -24.570 -6.163 35.966 1.00 45.19 297 VAL A C 1
ATOM 2086 O O . VAL A 1 297 ? -23.535 -5.818 35.413 1.00 45.19 297 VAL A O 1
ATOM 2089 N N . ILE A 1 298 ? -25.163 -5.411 36.891 1.00 44.81 298 ILE A N 1
ATOM 2090 C CA . ILE A 1 298 ? -24.541 -4.204 37.442 1.00 44.81 298 ILE A CA 1
ATOM 2091 C C . ILE A 1 298 ? -23.327 -4.648 38.271 1.00 44.81 298 ILE A C 1
ATOM 2093 O O . ILE A 1 298 ? -23.494 -5.237 39.343 1.00 44.81 298 ILE A O 1
ATOM 2097 N N . TRP A 1 299 ? -22.109 -4.410 37.784 1.00 35.34 299 TRP A N 1
ATOM 2098 C CA . TRP A 1 299 ? -20.892 -4.674 38.550 1.00 35.34 299 TRP A CA 1
ATOM 2099 C C . TRP A 1 299 ? -20.734 -3.598 39.630 1.00 35.34 299 TRP A C 1
ATOM 2101 O O . TRP A 1 299 ? -20.251 -2.498 39.381 1.00 35.34 299 TRP A O 1
ATOM 2111 N N . THR A 1 300 ? -21.170 -3.898 40.852 1.00 33.78 300 THR A N 1
ATOM 2112 C CA . THR A 1 300 ? -20.761 -3.134 42.038 1.00 33.78 300 THR A CA 1
ATOM 2113 C C . THR A 1 300 ? -19.369 -3.591 42.469 1.00 33.78 300 THR A C 1
ATOM 2115 O O . THR A 1 300 ? -19.212 -4.758 42.834 1.00 33.78 300 THR A O 1
ATOM 2118 N N . LEU A 1 301 ? -18.391 -2.680 42.427 1.00 34.19 301 LEU A N 1
ATOM 2119 C CA . LEU A 1 301 ? -17.114 -2.799 43.148 1.00 34.19 301 LEU A CA 1
ATOM 2120 C C . LEU A 1 301 ? -17.335 -2.777 44.668 1.00 34.19 301 LEU A C 1
ATOM 2122 O O . LEU A 1 301 ? -18.153 -1.949 45.135 1.00 34.19 301 LEU A O 1
#

pLDDT: mean 85.67, std 15.99, range [33.78, 96.88]